Protein AF-A0A8K0ELX8-F1 (afdb_monomer_lite)

Foldseek 3Di:
DPDPDPLVDDDDDPVLVVQVVVLVVVVVVVLCVVLVQDDPDPVQDQWDFAPLLVLLQVLLVCCVPPVVPDPPVRNVVSQVSLCVSVVHPDDDNVSSVVSNPDDRIGGDPPHDHSVNSSVVVQLVDDCSVLVVQLVSLVSCCVRSVDPDDDPPRDSNPPVVVVVVPPPPPPPDDDDDDDDDDDDDDDDDDDDD

Structure (mmCIF, N/CA/C/O backbone):
data_AF-A0A8K0ELX8-F1
#
_entry.id   AF-A0A8K0ELX8-F1
#
loop_
_atom_site.group_PDB
_atom_site.id
_atom_site.type_symbol
_atom_site.label_atom_id
_atom_site.label_alt_id
_atom_site.label_comp_id
_atom_site.label_asym_id
_atom_site.label_entity_id
_atom_site.label_seq_id
_atom_site.pdbx_PDB_ins_code
_atom_site.Cartn_x
_atom_site.Cartn_y
_atom_site.Cartn_z
_atom_site.occupancy
_atom_site.B_iso_or_equiv
_atom_site.auth_seq_id
_atom_site.auth_comp_id
_atom_site.auth_asym_id
_atom_site.auth_atom_id
_atom_site.pdbx_PDB_model_num
ATOM 1 N N . MET A 1 1 ? 17.220 12.014 -10.272 1.00 49.44 1 MET A N 1
ATOM 2 C CA . MET A 1 1 ? 16.257 10.896 -10.497 1.00 49.44 1 MET A CA 1
ATOM 3 C C . MET A 1 1 ? 14.807 11.290 -10.197 1.00 49.44 1 MET A C 1
ATOM 5 O O . MET A 1 1 ? 13.913 10.598 -10.652 1.00 49.44 1 MET A O 1
ATOM 9 N N . LYS A 1 2 ? 14.537 12.401 -9.485 1.00 49.22 2 LYS A N 1
ATOM 10 C CA . LYS A 1 2 ? 13.195 13.024 -9.455 1.00 49.22 2 LYS A CA 1
ATOM 11 C C . LYS A 1 2 ? 12.955 14.000 -10.619 1.00 49.22 2 LYS A C 1
ATOM 13 O O . LYS A 1 2 ? 11.909 14.629 -10.686 1.00 49.22 2 LYS A O 1
ATOM 18 N N . ASP A 1 3 ? 13.920 14.126 -11.520 1.00 58.97 3 ASP A N 1
ATOM 19 C CA . ASP A 1 3 ? 13.825 14.971 -12.701 1.00 58.97 3 ASP A CA 1
ATOM 20 C C . ASP A 1 3 ? 13.009 14.223 -13.754 1.00 58.97 3 ASP A C 1
ATOM 22 O O . ASP A 1 3 ? 13.350 13.096 -14.115 1.00 58.97 3 ASP A O 1
ATOM 26 N N . HIS A 1 4 ? 11.919 14.828 -14.222 1.00 62.22 4 HIS A N 1
ATOM 27 C CA . HIS A 1 4 ? 11.134 14.287 -15.326 1.00 62.22 4 HIS A CA 1
ATOM 28 C C . HIS A 1 4 ? 11.972 14.352 -16.605 1.00 62.22 4 HIS A C 1
ATOM 30 O O . HIS A 1 4 ? 12.023 15.379 -17.282 1.00 62.22 4 HIS A O 1
ATOM 36 N N . LEU A 1 5 ? 12.672 13.262 -16.916 1.00 71.12 5 LEU A N 1
ATOM 37 C CA . LEU A 1 5 ? 13.389 13.125 -18.174 1.00 71.12 5 LEU A CA 1
ATOM 38 C C . LEU A 1 5 ? 12.358 12.912 -19.282 1.00 71.12 5 LEU A C 1
ATOM 40 O O . LEU A 1 5 ? 11.516 12.020 -19.193 1.00 71.12 5 LEU A O 1
ATOM 44 N N . SER A 1 6 ? 12.440 13.708 -20.347 1.00 71.44 6 SER A N 1
ATOM 45 C CA . SER A 1 6 ? 11.575 13.557 -21.524 1.00 71.44 6 SER A CA 1
ATOM 46 C C . SER A 1 6 ? 11.675 12.163 -22.156 1.00 71.44 6 SER A C 1
ATOM 48 O O . SER A 1 6 ? 10.743 11.722 -22.820 1.00 71.44 6 SER A O 1
ATOM 50 N N . HIS A 1 7 ? 12.775 11.443 -21.917 1.00 79.12 7 HIS A N 1
ATOM 51 C CA . HIS A 1 7 ? 12.977 10.056 -22.340 1.00 79.12 7 HIS A CA 1
ATOM 52 C C . HIS A 1 7 ? 12.143 9.030 -21.568 1.00 79.12 7 HIS A C 1
ATOM 54 O O . HIS A 1 7 ? 11.908 7.949 -22.097 1.00 79.12 7 HIS A O 1
ATOM 60 N N . ASP A 1 8 ? 11.658 9.354 -20.369 1.00 81.94 8 ASP A N 1
ATOM 61 C CA . ASP A 1 8 ? 10.862 8.437 -19.538 1.00 81.94 8 ASP A CA 1
ATOM 62 C C . ASP A 1 8 ? 9.366 8.806 -19.514 1.00 81.94 8 ASP A C 1
ATOM 64 O O . ASP A 1 8 ? 8.578 8.200 -18.789 1.00 81.94 8 ASP A O 1
ATOM 68 N N . VAL A 1 9 ? 8.957 9.784 -20.330 1.00 86.25 9 VAL A N 1
ATOM 69 C CA . VAL A 1 9 ? 7.560 10.200 -20.502 1.00 86.25 9 VAL A CA 1
ATOM 70 C C . VAL A 1 9 ? 7.191 10.108 -21.981 1.00 86.25 9 VAL A C 1
ATOM 72 O O . VAL A 1 9 ? 7.647 10.904 -22.797 1.00 86.25 9 VAL A O 1
ATOM 75 N N . LEU A 1 10 ? 6.340 9.140 -22.331 1.00 88.38 10 LEU A N 1
ATOM 76 C CA . LEU A 1 10 ? 5.862 8.928 -23.698 1.00 88.38 10 LEU A CA 1
ATOM 77 C C . LEU A 1 10 ? 4.360 9.191 -23.800 1.00 88.38 10 LEU A C 1
ATOM 79 O O . LEU A 1 10 ? 3.581 8.788 -22.938 1.00 88.38 10 LEU A O 1
ATOM 83 N 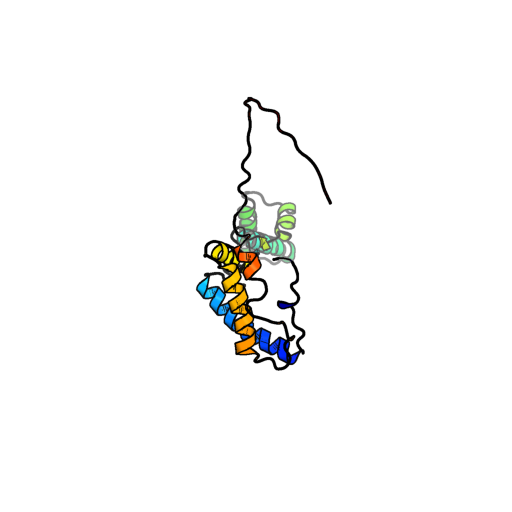N . LEU A 1 11 ? 3.951 9.846 -24.886 1.00 90.44 11 LEU A N 1
ATOM 84 C CA . LEU A 1 11 ? 2.540 10.035 -25.205 1.00 90.44 11 LEU A CA 1
ATOM 85 C C . LEU A 1 11 ? 1.984 8.750 -25.818 1.00 90.44 11 LEU A C 1
ATOM 87 O O . LEU A 1 11 ? 2.474 8.276 -26.842 1.00 90.44 11 LEU A O 1
ATOM 91 N N . LEU A 1 12 ? 0.942 8.205 -25.198 1.00 92.25 12 LEU A N 1
ATOM 92 C CA . LEU A 1 12 ? 0.265 6.991 -25.638 1.00 92.25 12 LEU A CA 1
ATOM 93 C C . LEU A 1 12 ? -1.225 7.275 -25.812 1.00 92.25 12 LEU A C 1
ATOM 95 O O . LEU A 1 12 ? -1.824 7.999 -25.016 1.00 92.25 12 LEU A O 1
ATOM 99 N N . CYS A 1 13 ? -1.845 6.681 -26.834 1.00 94.44 13 CYS A N 1
ATOM 100 C CA . CYS A 1 13 ? -3.303 6.645 -26.894 1.00 94.44 13 CYS A CA 1
ATOM 101 C C . CYS A 1 13 ? -3.852 5.727 -25.791 1.00 94.44 13 CYS A C 1
ATOM 103 O O . CYS A 1 13 ? -3.121 4.925 -25.207 1.00 94.44 13 CYS A O 1
ATOM 105 N N . THR A 1 14 ? -5.154 5.803 -25.530 1.00 96.50 14 THR A N 1
ATOM 106 C CA . THR A 1 14 ? -5.810 5.011 -24.477 1.00 96.50 14 THR A CA 1
ATOM 107 C C . THR A 1 14 ? -5.606 3.504 -24.646 1.00 96.50 14 THR A C 1
ATOM 109 O O . THR A 1 14 ? -5.329 2.817 -23.667 1.00 96.50 14 THR A O 1
ATOM 112 N N . VAL A 1 15 ? -5.673 2.998 -25.881 1.00 96.44 15 VAL A N 1
ATOM 113 C CA . VAL A 1 15 ? -5.459 1.576 -26.196 1.00 96.44 15 VAL A CA 1
ATOM 114 C C . VAL A 1 15 ? -4.017 1.163 -25.909 1.00 96.44 15 VAL A C 1
ATOM 116 O O . VAL A 1 15 ? -3.792 0.193 -25.188 1.00 96.44 15 VAL A O 1
ATOM 119 N N . CYS A 1 16 ? -3.037 1.923 -26.406 1.00 95.69 16 CYS A N 1
ATOM 120 C CA . CYS A 1 16 ? -1.629 1.637 -26.144 1.00 95.69 16 CYS A CA 1
ATOM 121 C C . CYS A 1 16 ? -1.322 1.713 -24.647 1.00 95.69 16 CYS A C 1
ATOM 123 O O . CYS A 1 16 ? -0.649 0.830 -24.140 1.00 95.69 16 CYS A O 1
ATOM 125 N N . HIS A 1 17 ? -1.857 2.706 -23.927 1.00 95.56 17 HIS A N 1
ATOM 126 C CA . HIS A 1 17 ? -1.678 2.845 -22.479 1.00 95.56 17 HIS A CA 1
ATOM 127 C C . HIS A 1 17 ? -2.200 1.623 -21.704 1.00 95.56 17 HIS A C 1
ATOM 129 O O . HIS A 1 17 ? -1.536 1.129 -20.796 1.00 95.56 17 HIS A O 1
ATOM 135 N N . GLN A 1 18 ? -3.371 1.094 -22.072 1.00 96.62 18 GLN A N 1
ATOM 136 C CA . GLN A 1 18 ? -3.900 -0.133 -21.466 1.00 96.62 18 GLN A CA 1
ATOM 137 C C . GLN A 1 18 ? -3.014 -1.351 -21.762 1.00 96.62 18 GLN A C 1
ATOM 139 O O . GLN A 1 18 ? -2.770 -2.163 -20.870 1.00 96.62 18 GLN A O 1
ATOM 144 N N . GLN A 1 19 ? -2.509 -1.463 -22.994 1.00 96.88 19 GLN A N 1
ATOM 145 C CA . GLN A 1 19 ? -1.599 -2.538 -23.391 1.00 96.88 19 GLN A CA 1
ATOM 146 C C . GLN A 1 19 ? -0.273 -2.479 -22.626 1.00 96.88 19 GLN A C 1
ATOM 148 O O . GLN A 1 19 ? 0.137 -3.511 -22.092 1.00 96.88 19 GLN A O 1
ATOM 153 N N . THR A 1 20 ? 0.360 -1.302 -22.486 1.00 95.75 20 THR A N 1
ATOM 154 C CA . THR A 1 20 ? 1.577 -1.199 -21.653 1.00 95.75 20 THR A CA 1
ATOM 155 C C . THR A 1 20 ? 1.252 -1.591 -20.229 1.00 95.75 20 THR A C 1
ATOM 157 O O . THR A 1 20 ? 1.946 -2.433 -19.687 1.00 95.75 20 THR A O 1
ATOM 160 N N . GLY A 1 21 ? 0.147 -1.101 -19.655 1.00 94.31 21 GLY A N 1
ATOM 161 C CA . GLY A 1 21 ? -0.247 -1.465 -18.295 1.00 94.31 21 GLY A CA 1
ATOM 162 C C . GLY A 1 21 ? -0.358 -2.982 -18.092 1.00 94.31 21 GLY A C 1
ATOM 163 O O . GLY A 1 21 ? 0.079 -3.504 -17.065 1.00 94.31 21 GLY A O 1
ATOM 164 N N . TYR A 1 22 ? -0.880 -3.712 -19.083 1.00 96.44 22 TYR A N 1
ATOM 165 C CA . TYR A 1 22 ? -0.915 -5.176 -19.058 1.00 96.44 22 TYR A CA 1
ATOM 166 C C . TYR A 1 22 ? 0.490 -5.806 -19.079 1.00 96.44 22 TYR A C 1
ATOM 168 O O . TYR A 1 22 ? 0.779 -6.682 -18.259 1.00 96.44 22 TYR A O 1
ATOM 176 N N . HIS A 1 23 ? 1.372 -5.365 -19.980 1.00 97.12 23 HIS A N 1
ATOM 177 C CA . HIS A 1 23 ? 2.745 -5.876 -20.079 1.00 97.12 23 HIS A CA 1
ATOM 178 C C . HIS A 1 23 ? 3.602 -5.498 -18.860 1.00 97.12 23 HIS A C 1
ATOM 180 O O . HIS A 1 23 ? 4.235 -6.371 -18.259 1.00 97.12 23 HIS A O 1
ATOM 186 N N . ASP A 1 24 ? 3.514 -4.248 -18.415 1.00 95.75 24 ASP A N 1
ATOM 187 C CA . ASP A 1 24 ? 4.206 -3.697 -17.255 1.00 95.75 24 ASP A CA 1
ATOM 188 C C . ASP A 1 24 ? 3.833 -4.456 -15.981 1.00 95.75 24 ASP A C 1
ATOM 190 O O . ASP A 1 24 ? 4.691 -4.715 -15.140 1.00 95.75 24 ASP A O 1
ATOM 194 N N . ASN A 1 25 ? 2.570 -4.870 -15.831 1.00 94.56 25 ASN A N 1
ATOM 195 C CA . ASN A 1 25 ? 2.145 -5.693 -14.699 1.00 94.56 25 ASN A CA 1
ATOM 196 C C . ASN A 1 25 ? 2.840 -7.061 -14.674 1.00 94.56 25 ASN A C 1
ATOM 198 O O . ASN A 1 25 ? 3.142 -7.576 -13.596 1.00 94.56 25 ASN A O 1
ATOM 202 N N . ARG A 1 26 ? 3.150 -7.649 -15.836 1.00 95.06 26 ARG A N 1
ATOM 203 C CA . ARG A 1 26 ? 3.928 -8.897 -15.893 1.00 95.06 26 ARG A CA 1
ATOM 204 C C . ARG A 1 26 ? 5.357 -8.669 -15.409 1.00 95.06 26 ARG A C 1
ATOM 206 O O . ARG A 1 26 ? 5.804 -9.402 -14.529 1.00 95.06 26 ARG A O 1
ATOM 213 N N . LEU A 1 27 ? 6.024 -7.620 -15.893 1.00 96.00 27 LEU A N 1
ATOM 214 C CA . LEU A 1 27 ? 7.373 -7.268 -15.443 1.00 96.00 27 LEU A CA 1
ATOM 215 C C . LEU A 1 27 ? 7.401 -6.900 -13.947 1.00 96.00 27 LEU A C 1
ATOM 217 O O . LEU A 1 27 ? 8.288 -7.333 -13.214 1.00 96.00 27 LEU A O 1
ATOM 221 N N . ARG A 1 28 ? 6.398 -6.169 -13.452 1.00 94.50 28 ARG A N 1
ATOM 222 C CA . ARG A 1 28 ? 6.229 -5.878 -12.017 1.00 94.50 28 ARG A CA 1
ATOM 223 C C . ARG A 1 28 ? 6.165 -7.153 -11.186 1.00 94.50 28 ARG A C 1
ATOM 225 O O . ARG A 1 28 ? 6.853 -7.243 -10.176 1.00 94.50 28 ARG A O 1
ATOM 232 N N . ASN A 1 29 ? 5.397 -8.150 -11.618 1.00 93.12 29 ASN A N 1
ATOM 233 C CA . ASN A 1 29 ? 5.303 -9.431 -10.916 1.00 93.12 29 ASN A CA 1
ATOM 234 C C . ASN A 1 29 ? 6.623 -10.219 -10.928 1.00 93.12 29 ASN A C 1
ATOM 236 O O . ASN A 1 29 ? 6.936 -10.903 -9.954 1.00 93.12 29 ASN A O 1
ATOM 240 N N . GLU A 1 30 ? 7.423 -10.113 -11.989 1.00 95.06 30 GLU A N 1
ATOM 241 C CA . GLU A 1 30 ? 8.786 -10.661 -11.999 1.00 95.06 30 GLU A CA 1
ATOM 242 C C . GLU A 1 30 ? 9.680 -9.947 -10.978 1.00 95.06 30 GLU A C 1
ATOM 244 O O . GLU A 1 30 ? 10.368 -10.606 -10.201 1.00 95.06 30 GLU A O 1
ATOM 249 N N . ILE A 1 31 ? 9.619 -8.612 -10.921 1.00 95.31 31 ILE A N 1
ATOM 250 C CA . ILE A 1 31 ? 10.368 -7.786 -9.961 1.00 95.31 31 ILE A CA 1
ATOM 251 C C . ILE A 1 31 ? 9.960 -8.113 -8.518 1.00 95.31 31 ILE A C 1
ATOM 253 O O . ILE A 1 31 ? 10.825 -8.216 -7.651 1.00 95.31 31 ILE A O 1
ATOM 257 N N . VAL A 1 32 ? 8.670 -8.344 -8.243 1.00 92.94 32 VAL A N 1
ATOM 258 C CA . VAL A 1 32 ? 8.203 -8.802 -6.920 1.00 92.94 32 VAL A CA 1
ATOM 259 C C . VAL A 1 32 ? 8.964 -10.047 -6.479 1.00 92.94 32 VAL A C 1
ATOM 261 O O . VAL A 1 32 ? 9.460 -10.090 -5.355 1.00 92.94 32 VAL A O 1
ATOM 264 N N . ARG A 1 33 ? 9.073 -11.043 -7.365 1.00 92.94 33 ARG A N 1
ATOM 265 C CA . ARG A 1 33 ? 9.747 -12.314 -7.072 1.00 92.94 33 ARG A CA 1
ATOM 266 C C . ARG A 1 33 ? 11.256 -12.128 -6.943 1.00 92.94 33 ARG A C 1
ATOM 268 O O . ARG A 1 33 ? 11.841 -12.628 -5.992 1.00 92.94 33 ARG A O 1
ATOM 275 N N . GLU A 1 34 ? 11.870 -11.381 -7.859 1.00 94.81 34 GLU A N 1
ATOM 276 C CA . GLU A 1 34 ? 13.321 -11.156 -7.881 1.00 94.81 34 GLU A CA 1
ATOM 277 C C . GLU A 1 34 ? 13.819 -10.420 -6.628 1.00 94.81 34 GLU A C 1
ATOM 279 O O . GLU A 1 34 ? 14.857 -10.771 -6.071 1.00 94.81 34 GLU A O 1
ATOM 284 N N . PHE A 1 35 ? 13.084 -9.403 -6.177 1.00 92.38 35 PHE A N 1
ATOM 285 C CA . PHE A 1 35 ? 13.479 -8.556 -5.047 1.00 92.38 35 PHE A CA 1
ATOM 286 C C . PHE A 1 35 ? 12.781 -8.932 -3.736 1.00 92.38 35 PHE A C 1
ATOM 288 O O . PHE A 1 35 ? 12.940 -8.236 -2.728 1.00 92.38 35 PHE A O 1
ATOM 295 N N . ASN A 1 36 ? 11.985 -10.007 -3.744 1.00 90.94 36 ASN A N 1
ATOM 296 C CA . ASN A 1 36 ? 11.097 -10.392 -2.649 1.00 90.94 36 ASN A CA 1
ATOM 297 C C . ASN A 1 36 ? 10.283 -9.190 -2.121 1.00 90.94 36 ASN A C 1
ATOM 299 O O . ASN A 1 36 ? 10.178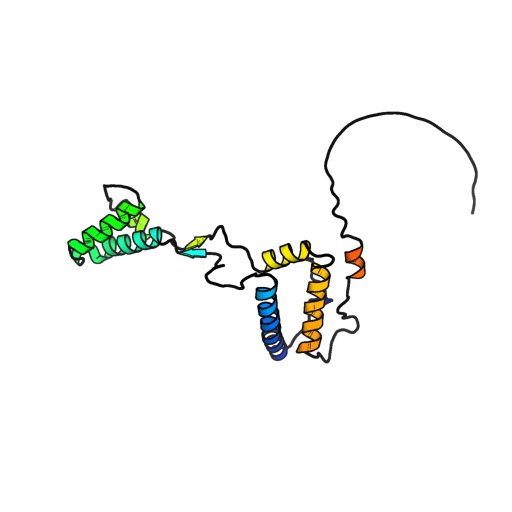 -8.961 -0.915 1.00 90.94 36 ASN A O 1
ATOM 303 N N . ALA A 1 37 ? 9.793 -8.339 -3.022 1.00 90.81 37 ALA A N 1
ATOM 304 C CA . ALA A 1 37 ? 9.166 -7.062 -2.699 1.00 90.81 37 ALA A CA 1
ATOM 305 C C . ALA A 1 37 ? 7.675 -7.118 -3.051 1.00 90.81 37 ALA A C 1
ATOM 307 O O . ALA A 1 37 ? 7.330 -6.847 -4.197 1.00 90.81 37 ALA A O 1
ATOM 308 N N . PRO A 1 38 ? 6.777 -7.482 -2.122 1.00 86.81 38 PRO A N 1
ATOM 309 C CA . PRO A 1 38 ? 5.367 -7.699 -2.441 1.00 86.81 38 PRO A CA 1
ATOM 310 C C . PRO A 1 38 ? 4.650 -6.419 -2.893 1.00 86.81 38 PRO A C 1
ATOM 312 O O . PRO A 1 38 ? 4.832 -5.345 -2.313 1.00 86.81 38 PRO A O 1
ATOM 315 N N . LEU A 1 39 ? 3.804 -6.555 -3.919 1.00 82.62 39 LEU A N 1
ATOM 316 C CA . LEU A 1 39 ? 2.887 -5.519 -4.398 1.00 82.62 39 LEU A CA 1
ATOM 317 C C . LEU A 1 39 ? 1.520 -5.718 -3.740 1.00 82.62 39 LEU A C 1
ATOM 319 O O . LEU A 1 39 ? 0.757 -6.578 -4.166 1.00 82.62 39 LEU A O 1
ATOM 323 N N . GLY A 1 40 ? 1.222 -4.927 -2.708 1.00 69.75 40 GLY A N 1
ATOM 324 C CA . GLY A 1 40 ? -0.118 -4.869 -2.115 1.00 69.75 40 GLY A CA 1
ATOM 325 C C . GLY A 1 40 ? -0.664 -6.208 -1.603 1.00 69.75 40 GLY A C 1
ATOM 326 O O . GLY A 1 40 ? -1.850 -6.468 -1.778 1.00 69.75 40 GLY A O 1
ATOM 327 N N . SER A 1 41 ? 0.176 -7.058 -1.002 1.00 64.12 41 SER A N 1
ATOM 328 C CA . SER A 1 41 ? -0.289 -8.247 -0.275 1.00 64.12 41 SER A CA 1
ATOM 329 C C . SER A 1 41 ? -0.828 -7.870 1.109 1.00 64.12 41 SER A C 1
ATOM 331 O O . SER A 1 41 ? -0.435 -6.838 1.657 1.00 64.12 41 SER A O 1
ATOM 333 N N . GLU A 1 42 ? -1.683 -8.718 1.697 1.00 57.75 42 GLU A N 1
ATOM 334 C CA . GLU A 1 42 ? -2.104 -8.582 3.105 1.00 57.75 42 GLU A CA 1
ATOM 335 C C . GLU A 1 42 ? -0.883 -8.484 4.039 1.00 57.75 42 GLU A C 1
ATOM 337 O O . GLU A 1 42 ? -0.838 -7.614 4.906 1.00 57.75 42 GLU A O 1
ATOM 342 N N . ASP A 1 43 ? 0.167 -9.263 3.751 1.00 62.28 43 ASP A N 1
ATOM 343 C CA . ASP A 1 43 ? 1.438 -9.266 4.493 1.00 62.28 43 ASP A CA 1
ATOM 344 C C . ASP A 1 43 ? 2.252 -7.959 4.386 1.00 62.28 43 ASP A C 1
ATOM 346 O O . ASP A 1 43 ? 3.212 -7.766 5.128 1.00 62.28 43 ASP A O 1
ATOM 350 N N . ASN A 1 44 ? 1.913 -7.057 3.456 1.00 73.06 44 ASN A N 1
ATOM 351 C CA . ASN A 1 44 ? 2.563 -5.751 3.296 1.00 73.06 44 ASN A CA 1
ATOM 352 C C . ASN A 1 44 ? 1.526 -4.631 3.143 1.00 73.06 44 ASN A C 1
ATOM 354 O O . ASN A 1 44 ? 1.674 -3.714 2.329 1.00 73.06 44 ASN A O 1
ATOM 358 N N . ALA A 1 45 ? 0.440 -4.717 3.909 1.00 84.81 45 ALA A N 1
ATOM 359 C CA . ALA A 1 45 ? -0.523 -3.638 4.012 1.00 84.81 45 ALA A CA 1
ATOM 360 C C . ALA A 1 45 ? 0.056 -2.491 4.855 1.00 84.81 45 ALA A C 1
ATOM 362 O O . ALA A 1 45 ? 0.587 -2.710 5.946 1.00 84.81 45 ALA A O 1
ATOM 363 N N . LYS A 1 46 ? -0.097 -1.248 4.372 1.00 87.62 46 LYS A N 1
ATOM 364 C CA . LYS A 1 46 ? 0.283 -0.036 5.127 1.00 87.62 46 LYS A CA 1
ATOM 365 C C . LYS A 1 46 ? -0.482 0.082 6.447 1.00 87.62 46 LYS A C 1
ATOM 367 O O . LYS A 1 46 ? 0.020 0.658 7.405 1.00 87.62 46 LYS A O 1
ATOM 372 N N . PHE A 1 47 ? -1.699 -0.449 6.478 1.00 90.56 47 PHE A N 1
ATOM 373 C CA . PHE A 1 47 ? -2.554 -0.425 7.649 1.00 90.56 47 PHE A CA 1
ATOM 374 C C . PHE A 1 47 ? -3.035 -1.828 7.981 1.00 90.56 47 PHE A C 1
ATOM 376 O O . PHE A 1 47 ? -3.417 -2.569 7.074 1.00 90.56 47 PHE A O 1
ATOM 383 N N . LEU A 1 48 ? -3.077 -2.140 9.270 1.00 91.19 48 LEU A N 1
ATOM 384 C CA . LEU A 1 48 ? -3.593 -3.390 9.814 1.00 91.19 48 LEU A CA 1
ATOM 385 C C . LEU A 1 48 ? -4.793 -3.111 10.714 1.00 91.19 48 LEU A C 1
ATOM 387 O O . LEU A 1 48 ? -4.970 -2.000 11.216 1.00 91.19 48 LEU A O 1
ATOM 391 N N . GLU A 1 49 ? -5.636 -4.121 10.900 1.00 92.38 49 GLU A N 1
ATOM 392 C CA . GLU A 1 49 ? -6.714 -4.054 11.878 1.00 92.38 49 GLU A CA 1
ATOM 393 C C . GLU A 1 49 ? -6.211 -4.554 13.234 1.00 92.38 49 GLU A C 1
ATOM 395 O O . GLU A 1 49 ? -5.791 -5.702 13.348 1.00 92.38 49 GLU A O 1
ATOM 400 N N . ASP A 1 50 ? -6.273 -3.704 14.258 1.00 94.81 50 ASP A N 1
ATOM 401 C CA . ASP A 1 50 ? -5.967 -4.072 15.638 1.00 94.81 50 ASP A CA 1
ATOM 402 C C . ASP A 1 50 ? -7.093 -4.970 16.191 1.00 94.81 50 ASP A C 1
ATOM 404 O O . ASP A 1 50 ? -8.226 -4.496 16.395 1.00 94.81 50 ASP A O 1
ATOM 408 N N . PRO A 1 51 ? -6.823 -6.266 16.451 1.00 94.19 51 PRO A N 1
ATOM 409 C CA . PRO A 1 51 ? -7.854 -7.199 16.885 1.00 94.19 51 PRO A CA 1
ATOM 410 C C . PRO A 1 51 ? -8.441 -6.836 18.251 1.00 94.19 51 PRO A C 1
ATOM 412 O O . PRO A 1 51 ? -9.641 -7.033 18.460 1.00 94.19 51 PRO A O 1
ATOM 415 N N . ALA A 1 52 ? -7.627 -6.291 19.160 1.00 95.62 52 ALA A N 1
ATOM 416 C CA . ALA A 1 52 ? -8.048 -5.917 20.504 1.00 95.62 52 ALA A CA 1
ATOM 417 C C . ALA A 1 52 ? -8.966 -4.690 20.455 1.00 95.62 52 ALA A C 1
ATOM 419 O O . ALA A 1 52 ? -10.075 -4.734 20.994 1.00 95.62 52 ALA A O 1
ATOM 420 N N . ARG A 1 53 ? -8.580 -3.647 19.705 1.00 96.75 53 ARG A N 1
ATOM 421 C CA . ARG A 1 53 ? -9.438 -2.467 19.487 1.00 96.75 53 ARG A CA 1
ATOM 422 C C . ARG A 1 53 ? -10.739 -2.835 18.798 1.00 96.75 53 ARG A C 1
ATOM 424 O O . ARG A 1 53 ? -11.797 -2.326 19.157 1.00 96.75 53 ARG A O 1
ATOM 431 N N . ARG A 1 54 ? -10.699 -3.731 17.807 1.00 97.50 54 ARG A N 1
ATOM 432 C CA . ARG A 1 54 ? -11.905 -4.183 17.100 1.00 97.50 54 ARG A CA 1
ATOM 433 C C . ARG A 1 54 ? -12.851 -4.938 18.022 1.00 97.50 54 ARG A C 1
ATOM 435 O O . ARG A 1 54 ? -14.057 -4.673 17.992 1.00 97.50 54 ARG A O 1
ATOM 442 N N . LYS A 1 55 ? -12.318 -5.852 18.835 1.00 97.25 55 LYS A N 1
ATOM 443 C CA . LYS A 1 55 ? -13.075 -6.606 19.842 1.00 97.25 55 LYS A CA 1
ATOM 444 C C . LYS A 1 55 ? -13.743 -5.639 20.828 1.00 97.25 55 LYS A C 1
ATOM 446 O O . LYS A 1 55 ? -14.966 -5.638 20.931 1.00 97.25 55 LYS A O 1
ATOM 451 N N . ALA A 1 56 ? -12.976 -4.723 21.421 1.00 97.38 56 ALA A N 1
ATOM 452 C CA . ALA A 1 56 ? -13.493 -3.705 22.338 1.00 97.38 56 ALA A CA 1
ATOM 453 C C . ALA A 1 56 ? -14.558 -2.806 21.687 1.00 97.38 56 ALA A C 1
ATOM 455 O O . ALA A 1 56 ? -15.643 -2.620 22.236 1.00 97.38 56 ALA A O 1
ATOM 456 N N . ARG A 1 57 ? -14.304 -2.308 20.471 1.00 98.00 57 ARG A N 1
ATOM 457 C CA . ARG A 1 57 ? -15.226 -1.425 19.744 1.00 98.00 57 ARG A CA 1
ATOM 458 C C . ARG A 1 57 ? -16.553 -2.088 19.420 1.00 98.00 57 ARG A C 1
ATOM 460 O O . ARG A 1 57 ? -17.609 -1.476 19.570 1.00 98.00 57 ARG A O 1
ATOM 467 N N . THR A 1 58 ? -16.509 -3.319 18.919 1.00 97.06 58 THR A N 1
ATOM 468 C CA . THR A 1 58 ? -17.727 -4.056 18.554 1.00 97.06 58 THR A CA 1
ATOM 469 C C . THR A 1 58 ? -18.550 -4.405 19.789 1.00 97.06 58 THR A C 1
ATOM 471 O O . THR A 1 58 ? -19.768 -4.214 19.766 1.00 97.06 58 THR A O 1
ATOM 474 N N . ALA A 1 59 ? -17.896 -4.805 20.883 1.00 97.00 59 ALA A N 1
ATOM 475 C CA . ALA A 1 59 ? -18.549 -5.043 22.162 1.00 97.00 59 ALA A CA 1
ATOM 476 C C . ALA A 1 59 ? -19.204 -3.779 22.729 1.00 97.00 59 ALA A C 1
ATOM 478 O O . ALA A 1 59 ? -20.392 -3.788 23.052 1.00 97.00 59 ALA A O 1
ATOM 479 N N . ALA A 1 60 ? -18.473 -2.666 22.757 1.00 97.31 60 ALA A N 1
ATOM 480 C CA . ALA A 1 60 ? -18.984 -1.407 23.276 1.00 97.31 60 ALA A CA 1
ATOM 481 C C . ALA A 1 60 ? -20.164 -0.863 22.458 1.00 97.31 60 ALA A C 1
ATOM 483 O O . ALA A 1 60 ? -21.174 -0.449 23.024 1.00 97.31 60 ALA A O 1
ATOM 484 N N . LYS A 1 61 ? -20.102 -0.940 21.120 1.00 97.19 61 LYS A N 1
ATOM 485 C CA . LYS A 1 61 ? -21.234 -0.568 20.251 1.00 97.19 61 LYS A CA 1
ATOM 486 C C . LYS A 1 61 ? -22.479 -1.408 20.524 1.00 97.19 61 LYS A C 1
ATOM 488 O O . LYS A 1 61 ? -23.581 -0.861 20.541 1.00 97.19 61 LYS A O 1
ATOM 493 N N . ALA A 1 62 ? -22.317 -2.716 20.729 1.00 96.31 62 ALA A N 1
ATOM 494 C CA . ALA A 1 62 ? -23.431 -3.600 21.056 1.00 96.31 62 ALA A CA 1
ATOM 495 C C . ALA A 1 62 ? -24.055 -3.230 22.412 1.00 96.31 62 ALA A C 1
ATOM 497 O O . ALA A 1 62 ? -25.271 -3.056 22.491 1.00 96.31 62 ALA A O 1
ATOM 498 N N . LEU A 1 63 ? -23.227 -3.019 23.442 1.00 95.56 63 LEU A N 1
ATOM 499 C CA . LEU A 1 63 ? -23.671 -2.607 24.777 1.00 95.56 63 LEU A CA 1
ATOM 500 C C . LEU A 1 63 ? -24.363 -1.238 24.778 1.00 95.56 63 LEU A C 1
ATOM 502 O O . LEU A 1 63 ? -25.323 -1.054 25.515 1.00 95.56 63 LEU A O 1
ATOM 506 N N . LEU A 1 64 ? -23.937 -0.289 23.939 1.00 95.19 64 LEU A N 1
ATOM 507 C CA . LEU A 1 64 ? -24.579 1.028 23.838 1.00 95.19 64 LEU A CA 1
ATOM 508 C C . LEU A 1 64 ? -25.915 0.993 23.084 1.00 95.19 64 LEU A C 1
ATOM 510 O O . LEU A 1 64 ? -26.852 1.687 23.470 1.00 95.19 64 LEU A O 1
ATOM 514 N N 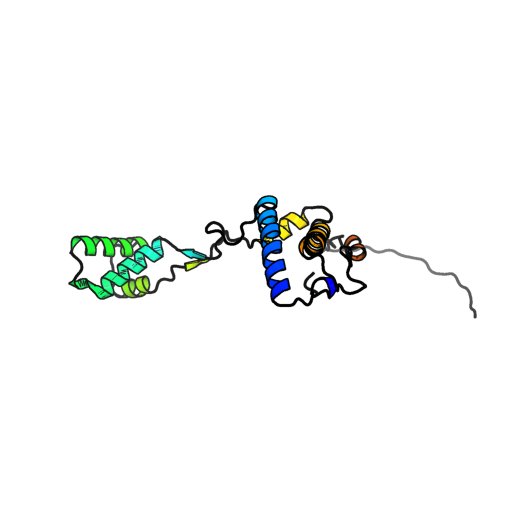. ARG A 1 65 ? -26.011 0.218 21.996 1.00 92.06 65 ARG A N 1
ATOM 515 C CA . ARG A 1 65 ? -27.188 0.236 21.111 1.00 92.06 65 ARG A CA 1
ATOM 516 C C . ARG A 1 65 ? -28.300 -0.702 21.569 1.00 92.06 65 ARG A C 1
ATOM 518 O O . ARG A 1 65 ? -29.471 -0.343 21.505 1.00 92.06 65 ARG A O 1
ATOM 525 N N . ASP A 1 66 ? -27.934 -1.907 21.992 1.00 87.88 66 ASP A N 1
ATOM 526 C CA . ASP A 1 66 ? -28.864 -3.024 22.167 1.00 87.88 66 ASP A CA 1
ATOM 527 C C . ASP A 1 66 ? -28.855 -3.582 23.602 1.00 87.88 66 ASP A C 1
ATOM 529 O O . ASP A 1 66 ? -29.322 -4.696 23.820 1.00 87.88 66 ASP A O 1
ATOM 533 N N . ASN A 1 67 ? -28.385 -2.813 24.597 1.00 81.75 67 ASN A N 1
ATOM 534 C CA . ASN A 1 67 ? -28.200 -3.253 25.992 1.00 81.75 67 ASN A CA 1
ATOM 535 C C . ASN A 1 67 ? -29.352 -4.107 26.556 1.00 81.75 67 ASN A C 1
ATOM 537 O O . ASN A 1 67 ? -29.126 -5.143 27.170 1.00 81.75 67 ASN A O 1
ATOM 541 N N . ASN A 1 68 ? -30.596 -3.677 26.322 1.00 85.62 68 ASN A N 1
ATOM 542 C CA . ASN A 1 68 ? -31.798 -4.309 26.877 1.00 85.62 68 ASN A CA 1
ATOM 543 C C . ASN A 1 68 ? -32.255 -5.557 26.099 1.00 85.62 68 ASN A C 1
ATOM 545 O O . ASN A 1 68 ? -33.174 -6.244 26.532 1.00 85.62 68 ASN A O 1
ATOM 549 N N . LYS A 1 69 ? -31.657 -5.828 24.933 1.00 92.06 69 LYS A N 1
ATOM 550 C CA . LYS A 1 69 ? -31.965 -6.971 24.058 1.00 92.06 69 LYS A CA 1
ATOM 551 C C . LYS A 1 69 ? -30.894 -8.063 24.121 1.00 92.06 69 LYS A C 1
ATOM 553 O O . LYS A 1 69 ? -31.098 -9.139 23.565 1.00 92.06 69 LYS A O 1
ATOM 558 N N . ILE A 1 70 ? -29.751 -7.785 24.749 1.00 91.12 70 ILE A N 1
ATOM 559 C CA . ILE A 1 70 ? -28.634 -8.724 24.862 1.00 91.12 70 ILE A CA 1
ATOM 560 C C . ILE A 1 70 ? -28.900 -9.669 26.049 1.00 91.12 70 ILE A C 1
ATOM 562 O O . ILE A 1 70 ? -29.129 -9.187 27.159 1.00 91.12 70 ILE A O 1
ATOM 566 N N . PRO A 1 71 ? -28.855 -11.002 25.855 1.00 95.50 71 PRO A N 1
ATOM 567 C CA . PRO A 1 71 ? -28.949 -11.964 26.953 1.00 95.50 71 PRO A CA 1
ATOM 568 C C . PRO A 1 71 ? -27.875 -11.730 28.024 1.00 95.50 71 PRO A C 1
ATOM 570 O O . PRO A 1 71 ? -26.749 -11.361 27.694 1.00 95.50 71 PRO A O 1
ATOM 573 N N . ALA A 1 72 ? -28.199 -11.980 29.296 1.00 92.75 72 ALA A N 1
ATOM 574 C CA . ALA A 1 72 ? -27.330 -11.644 30.432 1.00 92.75 72 ALA A CA 1
ATOM 575 C C . ALA A 1 72 ? -25.914 -12.245 30.331 1.00 92.75 72 ALA A C 1
ATOM 577 O O . ALA A 1 72 ? -24.936 -11.547 30.579 1.00 92.75 72 ALA A O 1
ATOM 578 N N . GLU A 1 73 ? -25.802 -13.504 29.901 1.00 93.94 73 GLU A N 1
ATOM 579 C CA . GLU A 1 73 ? -24.517 -14.183 29.680 1.00 93.94 73 GLU A CA 1
ATOM 580 C C . GLU A 1 73 ? -23.679 -13.467 28.612 1.00 93.94 73 GLU A C 1
ATOM 582 O O . GLU A 1 73 ? -22.543 -13.067 28.861 1.00 93.94 73 GLU A O 1
ATOM 587 N N . ARG A 1 74 ? -24.281 -13.186 27.449 1.00 94.31 74 ARG A N 1
ATOM 588 C CA . ARG A 1 74 ? -23.606 -12.466 26.367 1.00 94.31 74 ARG A CA 1
ATOM 589 C C . ARG A 1 74 ? -23.218 -11.049 26.779 1.00 94.31 74 ARG A C 1
ATOM 591 O O . ARG A 1 74 ? -22.180 -10.549 26.359 1.00 94.31 74 ARG A O 1
ATOM 598 N N . LYS A 1 75 ? -24.041 -10.382 27.584 1.00 94.94 75 LYS A N 1
ATOM 599 C CA . LYS A 1 75 ? -23.735 -9.046 28.093 1.00 94.94 75 LYS A CA 1
ATOM 600 C C . LYS A 1 75 ? -22.476 -9.069 28.959 1.00 94.94 75 LYS A C 1
ATOM 602 O O . LYS A 1 75 ? -21.584 -8.261 28.717 1.00 94.94 75 LYS A O 1
ATOM 607 N N . LEU A 1 76 ? -22.378 -10.026 29.882 1.00 94.69 76 LEU A N 1
ATOM 608 C CA . LEU A 1 76 ? -21.198 -10.204 30.727 1.00 94.69 76 LEU A CA 1
ATOM 609 C C . LEU A 1 76 ? -19.941 -10.456 29.886 1.00 94.69 76 LEU A C 1
ATOM 611 O O . LEU A 1 76 ? -18.911 -9.838 30.134 1.00 94.69 76 LEU A O 1
ATOM 615 N N . GLU A 1 77 ? -20.029 -11.301 28.854 1.00 96.25 77 GLU A N 1
ATOM 616 C CA . GLU A 1 77 ? -18.914 -11.512 27.926 1.00 96.25 77 GLU A CA 1
ATOM 617 C C . GLU A 1 77 ? -18.456 -10.198 27.292 1.00 96.25 77 GLU A C 1
ATOM 619 O O . GLU A 1 77 ? -17.273 -9.884 27.347 1.00 96.25 77 GLU A O 1
ATOM 624 N N . LEU A 1 78 ? -19.375 -9.420 26.704 1.00 96.44 78 LEU A N 1
ATOM 625 C CA . LEU A 1 78 ? -19.052 -8.154 26.038 1.00 96.44 78 LEU A CA 1
ATOM 626 C C . LEU A 1 78 ? -18.442 -7.130 27.006 1.00 96.44 78 LEU A C 1
ATOM 628 O O . LEU A 1 78 ? -17.494 -6.441 26.634 1.00 96.44 78 LEU A O 1
ATOM 632 N N . GLU A 1 79 ? -18.952 -7.048 28.237 1.00 95.69 79 GLU A N 1
ATOM 633 C CA . GLU A 1 79 ? -18.379 -6.198 29.285 1.00 95.69 79 GLU A CA 1
ATOM 634 C C . GLU A 1 79 ? -16.944 -6.626 29.612 1.00 95.69 79 GLU A C 1
ATOM 636 O O . GLU A 1 79 ? -16.054 -5.776 29.661 1.00 95.69 79 GLU A O 1
ATOM 641 N N . THR A 1 80 ? -16.692 -7.932 29.740 1.00 96.31 80 THR A N 1
ATOM 642 C CA . THR A 1 80 ? -15.345 -8.486 29.932 1.00 96.31 80 THR A CA 1
ATOM 643 C C . THR A 1 80 ? -14.410 -8.110 28.785 1.00 96.31 80 THR A C 1
ATOM 645 O O . THR A 1 80 ? -13.287 -7.698 29.043 1.00 96.31 80 THR A O 1
ATOM 648 N N . GLN A 1 81 ? -14.859 -8.139 27.524 1.00 96.75 81 GLN A N 1
ATOM 649 C CA . GLN A 1 81 ? -14.009 -7.749 26.386 1.00 96.75 81 GLN A CA 1
ATOM 650 C C . GLN A 1 81 ? -13.546 -6.287 26.454 1.00 96.75 81 GLN A C 1
ATOM 652 O O . GLN A 1 81 ? -12.423 -5.977 26.060 1.00 96.75 81 GLN A O 1
ATOM 657 N N . VAL A 1 82 ? -14.410 -5.383 26.925 1.00 96.94 82 VAL A N 1
ATOM 658 C CA . VAL A 1 82 ? -14.065 -3.961 27.077 1.00 96.94 82 VAL A CA 1
ATOM 659 C C . VAL A 1 82 ? -13.173 -3.752 28.304 1.00 96.94 82 VAL A C 1
ATOM 661 O O . VAL A 1 82 ? -12.203 -3.001 28.232 1.00 96.94 82 VAL A O 1
ATOM 664 N N . LYS A 1 83 ? -13.449 -4.456 29.406 1.00 97.19 83 LYS A N 1
ATOM 665 C CA . LYS A 1 83 ? -12.621 -4.451 30.621 1.00 97.19 83 LYS A CA 1
ATOM 666 C C . LYS A 1 83 ? -11.203 -4.960 30.370 1.00 97.19 83 LYS A C 1
ATOM 668 O O . LYS A 1 83 ? -10.251 -4.307 30.782 1.00 97.19 83 LYS A O 1
ATOM 673 N N . GLU A 1 84 ? -11.065 -6.068 29.642 1.00 96.88 84 GLU A N 1
ATOM 674 C CA . GLU A 1 84 ? -9.779 -6.624 29.199 1.00 96.88 84 GLU A CA 1
ATOM 675 C C . GLU A 1 84 ? -8.974 -5.597 28.399 1.00 96.88 84 GLU A C 1
ATOM 677 O O . GLU A 1 84 ? -7.782 -5.427 28.635 1.00 96.88 84 GLU A O 1
ATOM 682 N N . TYR A 1 85 ? -9.624 -4.884 27.473 1.00 96.94 85 TYR A N 1
ATOM 683 C CA . TYR A 1 85 ? -8.957 -3.886 26.636 1.00 96.94 85 TYR A CA 1
ATOM 684 C C . TYR A 1 85 ? -8.396 -2.708 27.446 1.00 96.94 85 TYR A C 1
ATOM 686 O O . TYR A 1 85 ? -7.283 -2.259 27.184 1.00 96.94 85 TYR A O 1
ATOM 694 N N . TYR A 1 86 ? -9.145 -2.227 28.441 1.00 96.75 86 TYR A N 1
ATOM 695 C CA . TYR A 1 86 ? -8.714 -1.134 29.321 1.00 96.75 86 TYR A CA 1
ATOM 696 C C . TYR A 1 86 ? -7.934 -1.597 30.558 1.00 96.75 86 TYR A C 1
ATOM 698 O O . TYR A 1 86 ? -7.505 -0.757 31.347 1.00 96.75 86 TYR A O 1
ATOM 706 N N . ASN A 1 87 ? -7.755 -2.910 30.737 1.00 96.31 87 ASN A N 1
ATOM 707 C CA . ASN A 1 87 ? -7.144 -3.523 31.914 1.00 96.31 87 ASN A CA 1
ATOM 708 C C . ASN A 1 87 ? -7.737 -2.996 33.241 1.00 96.31 87 ASN A C 1
ATOM 710 O O . ASN A 1 87 ? -7.013 -2.549 34.131 1.00 96.31 87 ASN A O 1
ATOM 714 N N . THR A 1 88 ? -9.069 -3.013 33.349 1.00 95.50 88 THR A N 1
ATOM 715 C CA . THR A 1 88 ? -9.816 -2.524 34.522 1.00 95.50 88 THR A CA 1
ATOM 716 C C . THR A 1 88 ? -10.895 -3.510 34.953 1.00 95.50 88 THR A C 1
ATOM 718 O O . THR A 1 88 ? -11.457 -4.237 34.136 1.00 95.50 88 THR A O 1
ATOM 721 N N . GLU A 1 89 ? -11.234 -3.505 36.239 1.00 92.81 89 GLU A N 1
ATOM 722 C CA . GLU A 1 89 ? -12.341 -4.296 36.787 1.00 92.81 89 GLU A CA 1
ATOM 723 C C . GLU A 1 89 ? -13.687 -3.562 36.687 1.00 92.81 89 GLU A C 1
ATOM 725 O O . GLU A 1 89 ? -14.746 -4.190 36.549 1.00 92.81 89 GLU A O 1
ATOM 730 N N . GLU A 1 90 ? -13.649 -2.227 36.693 1.00 92.44 90 GLU A N 1
ATOM 731 C CA . GLU A 1 90 ? -14.823 -1.361 36.635 1.00 92.44 90 GLU A CA 1
ATOM 732 C C . GLU A 1 90 ? -15.043 -0.819 35.224 1.00 92.44 90 GLU A C 1
ATOM 734 O O . GLU A 1 90 ? -14.120 -0.331 34.570 1.00 92.44 90 GLU A O 1
ATOM 739 N N . LEU A 1 91 ? -16.292 -0.893 34.760 1.00 93.69 91 LEU A N 1
ATOM 740 C CA . LEU A 1 91 ? -16.701 -0.413 33.446 1.00 93.69 91 LEU A CA 1
ATOM 741 C C . LEU A 1 91 ? -17.641 0.778 33.602 1.00 93.69 91 LEU A C 1
ATOM 743 O O . LEU A 1 91 ? -18.650 0.693 34.300 1.00 93.69 91 LEU A O 1
ATOM 747 N N . THR A 1 92 ? -17.341 1.872 32.905 1.00 94.94 92 THR A N 1
ATOM 748 C CA . THR A 1 92 ? -18.179 3.076 32.905 1.00 94.94 92 THR A CA 1
ATOM 749 C C . THR A 1 92 ? -18.800 3.326 31.534 1.00 94.94 92 THR A C 1
ATOM 751 O O . THR A 1 92 ? -18.277 2.912 30.497 1.00 94.94 92 THR A O 1
ATOM 754 N N . THR A 1 93 ? -19.909 4.066 31.501 1.00 93.88 93 THR A N 1
ATOM 755 C CA . THR A 1 93 ? -20.541 4.479 30.238 1.00 93.88 93 THR A CA 1
ATOM 756 C C . THR A 1 93 ? -19.604 5.332 29.378 1.00 93.88 93 THR A C 1
ATOM 758 O O . THR A 1 93 ? -19.627 5.213 28.156 1.00 93.88 93 THR A O 1
ATOM 761 N N . ALA A 1 94 ? -18.749 6.156 29.995 1.00 95.75 94 ALA A N 1
ATOM 762 C CA . ALA A 1 94 ? -17.761 6.959 29.276 1.00 95.75 94 ALA A CA 1
ATOM 763 C C . ALA A 1 94 ? -16.764 6.072 28.511 1.00 95.75 94 ALA A C 1
ATOM 765 O O . ALA A 1 94 ? -16.538 6.291 27.323 1.00 95.75 94 ALA A O 1
ATOM 766 N N . MET A 1 95 ? -16.267 5.011 29.154 1.00 95.69 95 MET A N 1
ATOM 767 C CA . MET A 1 95 ? -15.382 4.031 28.518 1.00 95.69 95 MET A CA 1
ATOM 768 C C . MET A 1 95 ? -16.061 3.282 27.370 1.00 95.69 95 MET A C 1
ATOM 770 O O . MET A 1 95 ? -15.417 2.971 26.377 1.00 95.69 95 MET A O 1
ATOM 774 N N . LEU A 1 96 ? -17.364 2.999 27.467 1.00 96.38 96 LEU A N 1
ATOM 775 C CA . LEU A 1 96 ? -18.110 2.388 26.363 1.00 96.38 96 LEU A CA 1
ATOM 776 C C . LEU A 1 96 ? -18.201 3.323 25.152 1.00 96.38 96 LEU A C 1
ATOM 778 O O . LEU A 1 96 ? -18.031 2.883 24.015 1.00 96.38 96 LEU A O 1
ATOM 782 N N . VAL A 1 97 ? -18.461 4.611 25.379 1.00 97.56 97 VAL A N 1
ATOM 783 C CA . VAL A 1 97 ? -18.505 5.612 24.302 1.00 97.56 97 VAL A CA 1
ATOM 784 C C . VAL A 1 97 ? -17.135 5.757 23.640 1.00 97.56 97 VAL A C 1
ATOM 786 O O . VAL A 1 97 ? -17.055 5.784 22.413 1.00 97.56 97 VAL A O 1
ATOM 789 N N . GLU A 1 98 ? -16.069 5.789 24.436 1.00 97.31 98 GLU A N 1
ATOM 790 C CA . GLU A 1 98 ? -14.690 5.837 23.949 1.00 97.31 98 GLU A CA 1
ATOM 791 C C . GLU A 1 98 ? -14.310 4.564 23.173 1.00 97.31 98 GLU A C 1
ATOM 793 O O . GLU A 1 98 ? -13.866 4.637 22.028 1.00 97.31 98 GLU A O 1
ATOM 798 N N . ALA A 1 99 ? -14.578 3.379 23.726 1.00 97.06 99 ALA A N 1
ATOM 799 C CA . ALA A 1 99 ? -14.326 2.114 23.042 1.00 97.06 99 ALA A CA 1
ATOM 800 C C . ALA A 1 99 ? -15.064 2.033 21.698 1.00 97.06 99 ALA A C 1
ATOM 802 O O . ALA A 1 99 ? -14.515 1.571 20.697 1.00 97.06 99 ALA A O 1
ATOM 803 N N . ALA A 1 100 ? -16.312 2.507 21.644 1.00 97.25 100 ALA A N 1
ATOM 804 C CA . ALA A 1 100 ? -17.117 2.509 20.428 1.00 97.25 100 ALA A CA 1
ATOM 805 C C . ALA A 1 100 ? -16.550 3.415 19.315 1.00 97.25 100 ALA A C 1
ATOM 807 O O . ALA A 1 100 ? -16.877 3.193 18.140 1.00 97.25 100 ALA A O 1
ATOM 808 N N . SER A 1 101 ? -15.705 4.392 19.655 1.00 97.00 101 SER A N 1
ATOM 809 C CA . SER A 1 101 ? -15.058 5.308 18.711 1.00 97.00 101 SER A CA 1
ATOM 810 C C . SER A 1 101 ? -13.603 4.951 18.387 1.00 97.00 101 SER A C 1
ATOM 812 O O . SER A 1 101 ? -12.993 5.645 17.577 1.00 97.00 101 SER A O 1
ATOM 814 N N . LEU A 1 102 ? -13.062 3.852 18.932 1.00 96.94 102 LEU A N 1
ATOM 815 C CA . LEU A 1 102 ? -11.684 3.426 18.668 1.00 96.94 102 LEU A CA 1
ATOM 816 C C . LEU A 1 102 ? -11.385 3.302 17.166 1.00 96.94 102 LEU A C 1
ATOM 818 O O . LEU A 1 102 ? -12.092 2.615 16.411 1.00 96.94 102 LEU A O 1
ATOM 822 N N . GLU A 1 103 ? -10.272 3.908 16.752 1.00 95.75 103 GLU A N 1
ATOM 823 C CA . GLU A 1 103 ? -9.677 3.644 15.447 1.00 95.75 103 GLU A CA 1
ATOM 824 C C . GLU A 1 103 ? -9.028 2.259 15.476 1.00 95.75 103 GLU A C 1
ATOM 826 O O . GLU A 1 103 ? -8.071 2.017 16.218 1.00 95.75 103 GLU A O 1
ATOM 831 N N . THR A 1 104 ? -9.580 1.340 14.686 1.00 95.31 104 THR A N 1
ATOM 832 C CA . THR A 1 104 ? -9.099 -0.045 14.604 1.00 95.31 104 THR A CA 1
ATOM 833 C C . THR A 1 104 ? -8.103 -0.233 13.482 1.00 95.31 104 THR A C 1
ATOM 835 O O . THR A 1 104 ? -7.390 -1.226 13.488 1.00 95.31 104 THR A O 1
ATOM 838 N N . ARG A 1 105 ? -8.066 0.680 12.510 1.00 94.62 105 ARG A N 1
ATOM 839 C CA . ARG A 1 105 ? -7.119 0.655 11.408 1.00 94.62 105 ARG A CA 1
ATOM 840 C C . ARG A 1 105 ? -5.866 1.418 11.827 1.00 94.62 105 ARG A C 1
ATOM 842 O O . ARG A 1 105 ? -5.839 2.644 11.798 1.00 94.62 105 ARG A O 1
ATOM 849 N N . ILE A 1 106 ? -4.836 0.682 12.213 1.00 92.69 106 ILE A N 1
ATOM 850 C CA . ILE A 1 106 ? -3.566 1.227 12.700 1.00 92.69 106 ILE A CA 1
ATOM 851 C C . ILE A 1 106 ? -2.484 1.132 11.625 1.00 92.69 106 ILE A C 1
ATOM 853 O O . ILE A 1 106 ? -2.568 0.293 10.726 1.00 92.69 106 ILE A O 1
ATOM 857 N N . GLU A 1 107 ? -1.481 2.008 11.686 1.00 91.44 107 GLU A N 1
ATOM 858 C CA . GLU A 1 107 ? -0.319 1.919 10.799 1.00 91.44 107 GLU A CA 1
ATOM 859 C C . GLU A 1 107 ? 0.512 0.677 11.123 1.00 91.44 107 GLU A C 1
ATOM 861 O O . GLU A 1 107 ? 0.716 0.320 12.281 1.00 91.44 107 GLU A O 1
ATOM 866 N N . ASN A 1 108 ? 0.978 0.003 10.077 1.00 90.44 108 ASN A N 1
ATOM 867 C CA . ASN A 1 108 ? 1.887 -1.122 10.200 1.00 90.44 108 ASN A CA 1
ATOM 868 C C . ASN A 1 108 ? 3.327 -0.608 10.240 1.00 90.44 108 ASN A C 1
ATOM 870 O O . ASN A 1 108 ? 3.863 -0.205 9.211 1.00 90.44 108 ASN A O 1
ATOM 874 N N . GLU A 1 109 ? 3.967 -0.663 11.404 1.00 89.25 109 GLU A N 1
ATOM 875 C CA . GLU A 1 109 ? 5.360 -0.223 11.580 1.00 89.25 109 GLU A CA 1
ATOM 876 C C . GLU A 1 109 ? 6.356 -1.027 10.731 1.00 89.25 109 GLU A C 1
ATOM 878 O O . GLU A 1 109 ? 7.413 -0.525 10.360 1.00 89.25 109 GLU A O 1
ATOM 883 N N . ASN A 1 110 ? 6.001 -2.261 10.362 1.00 87.38 110 ASN A N 1
ATOM 884 C CA . ASN A 1 110 ? 6.825 -3.124 9.518 1.00 87.38 110 ASN A CA 1
ATOM 885 C C . ASN A 1 110 ? 6.563 -2.920 8.017 1.00 87.38 110 ASN A C 1
ATOM 887 O O . ASN A 1 110 ? 7.133 -3.636 7.188 1.00 87.38 110 ASN A O 1
ATOM 891 N N . PHE A 1 111 ? 5.685 -1.984 7.643 1.00 89.31 111 PHE A N 1
ATOM 892 C CA . PHE A 1 111 ? 5.374 -1.718 6.245 1.00 89.31 111 PHE A CA 1
ATOM 893 C C . PHE A 1 111 ? 6.584 -1.127 5.526 1.00 89.31 111 PHE A C 1
ATOM 895 O O . PHE A 1 111 ? 7.068 -0.047 5.862 1.00 89.31 111 PHE A O 1
ATOM 902 N N . VAL A 1 112 ? 7.015 -1.803 4.461 1.00 89.38 112 VAL A N 1
ATOM 903 C CA . VAL A 1 112 ? 8.038 -1.282 3.556 1.00 89.38 112 VAL A CA 1
ATOM 904 C C . VAL A 1 112 ? 7.435 -1.166 2.159 1.00 89.38 112 VAL A C 1
ATOM 906 O O . VAL A 1 112 ?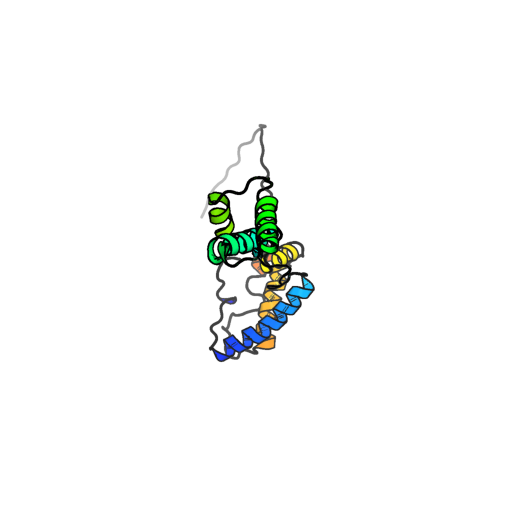 7.075 -2.189 1.560 1.00 89.38 112 VAL A O 1
ATOM 909 N N . PRO A 1 113 ? 7.348 0.047 1.583 1.00 90.69 113 PRO A N 1
ATOM 910 C CA . PRO A 1 113 ? 6.870 0.227 0.222 1.00 90.69 113 PRO A CA 1
ATOM 911 C C . PRO A 1 113 ? 7.663 -0.626 -0.775 1.00 90.69 113 PRO A C 1
ATOM 913 O O . PRO A 1 113 ? 8.895 -0.654 -0.747 1.00 90.69 113 PRO A O 1
ATOM 916 N N . HIS A 1 114 ? 6.962 -1.270 -1.715 1.00 91.38 114 HIS A N 1
ATOM 917 C CA . HIS A 1 114 ? 7.580 -2.082 -2.772 1.00 91.38 114 HIS A CA 1
ATOM 918 C C . HIS A 1 114 ? 8.742 -1.352 -3.464 1.00 91.38 114 HIS A C 1
ATOM 920 O O . HIS A 1 114 ? 9.850 -1.879 -3.543 1.00 91.38 114 HIS A O 1
ATOM 926 N N . ALA A 1 115 ? 8.493 -0.122 -3.925 1.00 91.25 115 ALA A N 1
ATOM 927 C CA . ALA A 1 115 ? 9.483 0.672 -4.646 1.00 91.25 115 ALA A CA 1
ATOM 928 C C . ALA A 1 115 ? 10.717 0.973 -3.786 1.00 91.25 115 ALA A C 1
ATOM 930 O O . ALA A 1 115 ? 11.837 0.896 -4.280 1.00 91.25 115 ALA A O 1
ATOM 931 N N . GLU A 1 116 ? 10.525 1.260 -2.498 1.00 92.88 116 GLU A N 1
ATOM 932 C CA . GLU A 1 116 ? 11.629 1.507 -1.573 1.00 92.88 116 GLU A CA 1
ATOM 933 C C . GLU A 1 116 ? 12.495 0.257 -1.405 1.00 92.88 116 GLU A C 1
ATOM 935 O O . GLU A 1 116 ? 13.717 0.331 -1.537 1.00 92.88 116 GLU A O 1
ATOM 940 N N . LYS A 1 117 ? 11.869 -0.909 -1.196 1.00 93.81 117 LYS A N 1
ATOM 941 C CA . LYS A 1 117 ? 12.589 -2.182 -1.089 1.00 93.81 117 LYS A CA 1
ATOM 942 C C . LYS A 1 117 ? 13.381 -2.484 -2.360 1.00 93.81 117 LYS A C 1
ATOM 944 O O . LYS A 1 117 ? 14.555 -2.827 -2.262 1.00 93.81 117 LYS A O 1
ATOM 949 N N . VAL A 1 118 ? 12.778 -2.313 -3.537 1.00 95.00 118 VAL A N 1
ATOM 950 C CA . VAL A 1 118 ? 13.463 -2.514 -4.824 1.00 95.00 118 VAL A CA 1
ATOM 951 C C . VAL A 1 118 ? 14.648 -1.556 -4.966 1.00 95.00 118 VAL A C 1
ATOM 953 O O . VAL A 1 118 ? 15.755 -2.005 -5.247 1.00 95.00 118 VAL A O 1
ATOM 956 N N . VAL A 1 119 ? 14.461 -0.256 -4.717 1.00 94.75 119 VAL A N 1
ATOM 957 C CA . VAL A 1 119 ? 15.536 0.747 -4.831 1.00 94.75 119 VAL A CA 1
ATOM 958 C C . VAL A 1 119 ? 16.688 0.450 -3.876 1.00 94.75 119 VAL A C 1
ATOM 960 O O . VAL A 1 119 ? 17.840 0.492 -4.303 1.00 94.75 119 VAL A O 1
ATOM 963 N N . ARG A 1 120 ? 16.403 0.098 -2.617 1.00 94.94 120 ARG A N 1
ATOM 964 C CA . ARG A 1 120 ? 17.431 -0.277 -1.635 1.00 94.94 120 ARG A CA 1
ATOM 965 C C . ARG A 1 120 ? 18.296 -1.433 -2.145 1.00 94.94 120 ARG A C 1
ATOM 967 O O . ARG A 1 120 ? 19.511 -1.299 -2.201 1.00 94.94 120 ARG A O 1
ATOM 974 N N . MET A 1 121 ? 17.668 -2.507 -2.623 1.00 95.00 121 MET A N 1
ATOM 975 C CA . MET A 1 121 ? 18.380 -3.663 -3.184 1.00 95.00 121 MET A CA 1
ATOM 976 C C . MET A 1 121 ? 19.146 -3.324 -4.476 1.00 95.00 121 MET A C 1
ATOM 978 O O . MET A 1 121 ? 20.180 -3.920 -4.768 1.00 95.00 121 MET A O 1
ATOM 982 N N . LEU A 1 122 ? 18.649 -2.385 -5.290 1.00 95.38 122 LEU A N 1
ATOM 983 C CA . LEU A 1 122 ? 19.341 -1.930 -6.501 1.00 95.38 122 LEU A CA 1
ATOM 984 C C . LEU A 1 122 ? 20.578 -1.087 -6.185 1.00 95.38 122 LEU A C 1
ATOM 986 O O . LEU A 1 122 ? 21.555 -1.164 -6.927 1.00 95.38 122 LEU A O 1
ATOM 990 N N . LEU A 1 123 ? 20.551 -0.299 -5.109 1.00 94.44 123 LEU A N 1
ATOM 991 C CA . LEU A 1 123 ? 21.690 0.510 -4.667 1.00 94.44 123 LEU A CA 1
ATOM 992 C C . LEU A 1 123 ? 22.871 -0.349 -4.191 1.00 94.44 123 LEU A C 1
ATOM 994 O O . LEU A 1 123 ? 24.016 0.074 -4.317 1.00 94.44 123 LEU A O 1
ATOM 998 N N . GLU A 1 124 ? 22.610 -1.567 -3.717 1.00 94.00 124 GLU A N 1
ATOM 999 C CA . GLU A 1 124 ? 23.642 -2.540 -3.329 1.00 94.00 124 GLU A CA 1
ATOM 1000 C C . GLU A 1 124 ? 24.349 -3.179 -4.541 1.00 94.00 124 GLU A C 1
ATOM 1002 O O . GLU A 1 124 ? 25.428 -3.759 -4.412 1.00 94.00 124 GLU A O 1
ATOM 1007 N N . ARG A 1 125 ? 23.767 -3.077 -5.745 1.00 93.25 125 ARG A N 1
ATOM 1008 C CA . ARG A 1 125 ? 24.309 -3.670 -6.976 1.00 93.25 125 ARG A CA 1
ATOM 1009 C C . ARG A 1 125 ? 25.094 -2.633 -7.781 1.00 93.25 125 ARG A C 1
ATOM 1011 O O . ARG A 1 125 ? 24.633 -1.514 -8.011 1.00 93.25 125 ARG A O 1
ATOM 1018 N N . LYS A 1 126 ? 26.242 -3.031 -8.341 1.00 92.81 126 LYS A N 1
ATOM 1019 C CA . LYS A 1 126 ? 26.983 -2.191 -9.299 1.00 92.81 126 LYS A CA 1
ATOM 1020 C C . LYS A 1 126 ? 26.086 -1.845 -10.491 1.00 92.81 126 LYS A C 1
ATOM 1022 O O . LYS A 1 126 ? 25.575 -2.737 -11.163 1.00 92.81 126 LYS A O 1
ATOM 1027 N N . ASN A 1 127 ? 25.924 -0.549 -10.762 1.00 90.81 127 ASN A N 1
ATOM 1028 C CA . ASN A 1 127 ? 25.029 -0.019 -11.796 1.00 90.81 127 ASN A CA 1
ATOM 1029 C C . ASN A 1 127 ? 23.561 -0.471 -11.653 1.00 90.81 127 ASN A C 1
ATOM 1031 O O . ASN A 1 127 ? 22.833 -0.430 -12.640 1.00 90.81 127 ASN A O 1
ATOM 1035 N N . GLY A 1 128 ? 23.101 -0.900 -10.469 1.00 92.88 128 GLY A N 1
ATOM 1036 C CA . GLY A 1 128 ? 21.784 -1.526 -10.309 1.00 92.88 128 GLY A CA 1
ATOM 1037 C C . GLY A 1 128 ? 20.636 -0.655 -10.815 1.00 92.88 128 GLY A C 1
ATOM 1038 O O . GLY A 1 128 ? 19.839 -1.110 -11.630 1.00 92.88 128 GLY A O 1
ATOM 1039 N N . LEU A 1 129 ? 20.608 0.620 -10.423 1.00 92.06 129 LEU A N 1
ATOM 1040 C CA . LEU A 1 129 ? 19.602 1.580 -10.890 1.00 92.06 129 LEU A CA 1
ATOM 1041 C C . LEU A 1 129 ? 19.638 1.796 -12.411 1.00 92.06 129 LEU A C 1
ATOM 1043 O O . LEU A 1 129 ? 18.592 1.790 -13.052 1.00 92.06 129 LEU A O 1
ATOM 1047 N N . ILE A 1 130 ? 20.835 1.925 -12.990 1.00 91.56 130 ILE A N 1
ATOM 1048 C CA . ILE A 1 130 ? 21.020 2.107 -14.438 1.00 91.56 130 ILE A CA 1
ATOM 1049 C C . ILE A 1 130 ? 20.508 0.875 -15.192 1.00 91.56 130 ILE A C 1
ATOM 1051 O O . ILE A 1 130 ? 19.746 0.992 -16.147 1.00 91.56 130 ILE A O 1
ATOM 1055 N N . SER A 1 131 ? 20.898 -0.320 -14.752 1.00 93.50 131 SER A N 1
ATOM 1056 C CA . SER A 1 131 ? 20.465 -1.581 -15.359 1.00 93.50 131 SER A CA 1
ATOM 1057 C C . SER A 1 131 ? 18.955 -1.788 -15.226 1.00 93.50 131 SER A C 1
ATOM 1059 O O . SER A 1 131 ? 18.320 -2.300 -16.146 1.00 93.50 131 SER A O 1
ATOM 1061 N N . PHE A 1 132 ? 18.366 -1.365 -14.106 1.00 94.81 132 PHE A N 1
ATOM 1062 C CA . PHE A 1 132 ? 16.925 -1.435 -13.882 1.00 94.81 132 PHE A CA 1
ATOM 1063 C C . PHE A 1 132 ? 16.149 -0.497 -14.815 1.00 94.81 132 PHE A C 1
ATOM 1065 O O . PHE A 1 132 ? 15.181 -0.921 -15.440 1.00 94.81 132 PHE A O 1
ATOM 1072 N N . GLU A 1 133 ? 16.607 0.745 -14.975 1.00 92.31 133 GLU A N 1
ATOM 1073 C CA . GLU A 1 133 ? 16.049 1.708 -15.933 1.00 92.31 133 GLU A CA 1
ATOM 1074 C C . GLU A 1 133 ? 16.131 1.182 -17.376 1.00 92.31 133 GLU A C 1
ATOM 1076 O O . GLU A 1 133 ? 15.127 1.178 -18.092 1.00 92.31 133 GLU A O 1
ATOM 1081 N N . LYS A 1 134 ? 17.291 0.641 -17.786 1.00 93.56 134 LYS A N 1
ATOM 1082 C CA . LYS A 1 134 ? 17.453 -0.005 -19.101 1.00 93.56 134 LYS A CA 1
ATOM 1083 C C . LYS A 1 134 ? 16.466 -1.144 -19.306 1.00 93.56 134 LYS A C 1
ATOM 1085 O O . LYS A 1 134 ? 15.871 -1.236 -20.373 1.00 93.56 134 LYS A O 1
ATOM 1090 N N . ARG A 1 135 ? 16.279 -1.999 -18.294 1.00 95.69 135 ARG A N 1
ATOM 1091 C CA . ARG A 1 135 ? 15.339 -3.127 -18.362 1.00 95.69 135 ARG A CA 1
ATOM 1092 C C . ARG A 1 135 ? 13.917 -2.647 -18.641 1.00 95.69 135 ARG A C 1
ATOM 1094 O O . ARG A 1 135 ? 13.250 -3.235 -19.483 1.00 95.69 135 ARG A O 1
ATOM 1101 N N . TRP A 1 136 ? 13.471 -1.579 -17.984 1.00 95.25 136 TRP A N 1
ATOM 1102 C CA . TRP A 1 136 ? 12.148 -0.994 -18.220 1.00 95.25 136 TRP A CA 1
ATOM 1103 C C . TRP A 1 136 ? 12.006 -0.392 -19.619 1.00 95.25 136 TRP A C 1
ATOM 1105 O O . TRP A 1 136 ? 11.027 -0.666 -20.313 1.00 95.25 136 TRP A O 1
ATOM 1115 N N . ARG A 1 137 ? 13.003 0.374 -20.071 1.00 94.56 137 ARG A N 1
ATOM 1116 C CA . ARG A 1 137 ? 13.016 0.936 -21.430 1.00 94.56 137 ARG A CA 1
ATOM 1117 C C . ARG A 1 137 ? 13.021 -0.156 -22.501 1.00 94.56 137 ARG A C 1
ATOM 1119 O O . ARG A 1 137 ? 12.257 -0.074 -23.459 1.00 94.56 137 ARG A O 1
ATOM 1126 N N . GLN A 1 138 ? 13.837 -1.193 -22.324 1.00 95.88 138 GLN A N 1
ATOM 1127 C CA . GLN A 1 138 ? 13.891 -2.333 -23.238 1.00 95.88 138 GLN A CA 1
ATOM 1128 C C . GLN A 1 138 ? 12.570 -3.111 -23.238 1.00 95.88 138 GLN A C 1
ATOM 1130 O O . GLN A 1 138 ? 12.047 -3.418 -24.303 1.00 95.88 138 GLN A O 1
ATOM 1135 N N . HIS A 1 139 ? 11.974 -3.341 -22.064 1.00 96.94 139 HIS A N 1
ATOM 1136 C CA . HIS A 1 139 ? 10.667 -3.987 -21.949 1.00 96.94 139 HIS A CA 1
ATOM 1137 C C . HIS A 1 139 ? 9.586 -3.265 -22.759 1.00 96.94 139 HIS A C 1
ATOM 1139 O O . HIS A 1 139 ? 8.800 -3.921 -23.443 1.00 96.94 139 HIS A O 1
ATOM 1145 N N . PHE A 1 140 ? 9.558 -1.929 -22.723 1.00 95.62 140 PHE A N 1
ATOM 1146 C CA . PHE A 1 140 ? 8.630 -1.147 -23.540 1.00 95.62 140 PHE A CA 1
ATOM 1147 C C . PHE A 1 140 ? 8.837 -1.399 -25.040 1.00 95.62 140 PHE A C 1
ATOM 1149 O O . PHE A 1 140 ? 7.865 -1.646 -25.748 1.00 95.62 140 PHE A O 1
ATOM 1156 N N . LEU A 1 141 ? 10.083 -1.392 -25.531 1.00 95.69 141 LEU A N 1
ATOM 1157 C CA . LEU A 1 141 ? 10.371 -1.688 -26.940 1.00 95.69 141 LEU A CA 1
ATOM 1158 C C . LEU A 1 141 ? 9.908 -3.091 -27.341 1.00 95.69 141 LEU A C 1
ATOM 1160 O O . LEU A 1 141 ? 9.228 -3.246 -28.356 1.00 95.69 141 LEU A O 1
ATOM 1164 N N . ASP A 1 142 ? 10.254 -4.087 -26.528 1.00 97.31 142 ASP A N 1
ATOM 1165 C CA . ASP A 1 142 ? 9.992 -5.496 -26.819 1.00 97.31 142 ASP A CA 1
ATOM 1166 C C . ASP A 1 142 ? 8.490 -5.805 -26.818 1.00 97.31 142 ASP A C 1
ATOM 1168 O O . ASP A 1 142 ? 7.999 -6.557 -27.662 1.00 97.31 142 ASP A O 1
ATOM 1172 N N . SER A 1 143 ? 7.756 -5.220 -25.867 1.00 96.94 143 SER A N 1
ATOM 1173 C CA . SER A 1 143 ? 6.329 -5.487 -25.675 1.00 96.94 143 SER A CA 1
ATOM 1174 C C . SER A 1 143 ? 5.425 -4.641 -26.569 1.00 96.94 143 SER A C 1
ATOM 1176 O O . SER A 1 143 ? 4.432 -5.159 -27.076 1.00 96.94 143 SER A O 1
ATOM 1178 N N . MET A 1 144 ? 5.759 -3.365 -26.784 1.00 95.69 144 MET A N 1
ATOM 1179 C CA . MET A 1 144 ? 4.886 -2.427 -27.497 1.00 95.69 144 MET A CA 1
ATOM 1180 C C . MET A 1 144 ? 5.237 -2.250 -28.972 1.00 95.69 144 MET A C 1
ATOM 1182 O O . MET A 1 144 ? 4.387 -1.7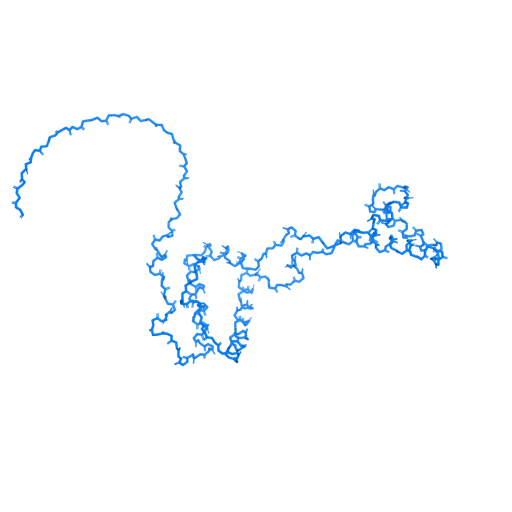70 -29.719 1.00 95.69 144 MET A O 1
ATOM 1186 N N . GLN A 1 145 ? 6.463 -2.589 -29.393 1.00 95.50 145 GLN A N 1
ATOM 1187 C CA . GLN A 1 145 ? 6.963 -2.410 -30.768 1.00 95.50 145 GLN A CA 1
ATOM 1188 C C . GLN A 1 145 ? 6.508 -1.073 -31.398 1.00 95.50 145 GLN A C 1
ATOM 1190 O O . GLN A 1 145 ? 5.817 -1.041 -32.424 1.00 95.50 145 GLN A O 1
ATOM 1195 N N . PRO A 1 146 ? 6.822 0.062 -30.746 1.00 93.75 146 PRO A N 1
ATOM 1196 C CA . PRO A 1 146 ? 6.245 1.356 -31.083 1.00 93.75 146 PRO A CA 1
ATOM 1197 C C . PRO A 1 146 ? 6.693 1.833 -32.469 1.00 93.75 146 PRO A C 1
ATOM 1199 O O . PRO A 1 146 ? 7.873 1.824 -32.808 1.00 93.75 146 PRO A O 1
ATOM 1202 N N . ARG A 1 147 ? 5.742 2.334 -33.263 1.00 91.44 147 ARG A N 1
ATOM 1203 C CA . ARG A 1 147 ? 5.999 2.805 -34.637 1.00 91.44 147 ARG A CA 1
ATOM 1204 C C . ARG A 1 147 ? 6.533 4.236 -34.726 1.00 91.44 147 ARG A C 1
ATOM 1206 O O . ARG A 1 147 ? 7.099 4.605 -35.748 1.00 91.44 147 ARG A O 1
ATOM 1213 N N . PHE A 1 148 ? 6.316 5.044 -33.687 1.00 89.94 148 PHE A N 1
ATOM 1214 C CA . PHE A 1 148 ? 6.530 6.498 -33.713 1.00 89.94 148 PHE A CA 1
ATOM 1215 C C . PHE A 1 148 ? 7.290 6.994 -32.478 1.00 89.94 148 PHE A C 1
ATOM 1217 O O . PHE A 1 148 ? 6.854 7.919 -31.795 1.00 89.94 148 PHE A O 1
ATOM 1224 N N . LEU A 1 149 ? 8.417 6.359 -32.156 1.00 90.81 149 LEU A N 1
ATOM 1225 C CA . LEU A 1 149 ? 9.283 6.855 -31.087 1.00 90.81 149 LEU A CA 1
ATOM 1226 C C . LEU A 1 149 ? 9.983 8.164 -31.485 1.00 90.81 149 LEU A C 1
ATOM 1228 O O . LEU A 1 149 ? 10.330 8.336 -32.657 1.00 90.81 149 LEU A O 1
ATOM 1232 N N . PRO A 1 150 ? 10.244 9.075 -30.526 1.00 89.00 150 PRO A N 1
ATOM 1233 C CA . PRO A 1 150 ? 11.067 10.249 -30.785 1.00 89.00 150 PRO A CA 1
ATOM 1234 C C . PRO A 1 150 ? 12.448 9.851 -31.346 1.00 89.00 150 PRO A C 1
ATOM 1236 O O . PRO A 1 150 ? 13.057 8.922 -30.813 1.00 89.00 150 PRO A O 1
ATOM 1239 N N . PRO A 1 151 ? 13.000 10.561 -32.352 1.00 85.94 151 PRO A N 1
ATOM 1240 C CA . PRO A 1 151 ? 14.242 10.161 -33.032 1.00 85.94 151 PRO A CA 1
ATOM 1241 C C . PRO A 1 151 ? 15.476 9.981 -32.136 1.00 85.94 151 PRO A C 1
ATOM 1243 O O . PRO A 1 151 ? 16.390 9.248 -32.492 1.00 85.94 151 PRO A O 1
ATOM 1246 N N . LEU A 1 152 ? 15.522 10.657 -30.984 1.00 86.31 152 LEU A N 1
ATOM 1247 C CA . LEU A 1 152 ? 16.635 10.582 -30.027 1.00 86.31 152 LEU A CA 1
ATOM 1248 C C . LEU A 1 152 ? 16.312 9.720 -28.800 1.00 86.31 152 LEU A C 1
ATOM 1250 O O . LEU A 1 152 ? 17.055 9.749 -27.814 1.00 86.31 152 LEU A O 1
ATOM 1254 N N . TRP A 1 153 ? 15.190 8.999 -28.817 1.00 90.62 153 TRP A N 1
ATOM 1255 C CA . TRP A 1 153 ? 14.839 8.078 -27.747 1.00 90.62 153 TRP A CA 1
ATOM 1256 C C . TRP A 1 153 ? 15.779 6.871 -27.781 1.00 90.62 153 TRP A C 1
ATOM 1258 O O . TRP A 1 153 ? 16.015 6.279 -28.831 1.00 90.62 153 TRP A O 1
ATOM 1268 N N . SER A 1 154 ? 16.348 6.514 -26.634 1.00 90.19 154 SER A N 1
ATOM 1269 C CA . SER A 1 154 ? 17.303 5.414 -26.525 1.00 90.19 154 SER A CA 1
ATOM 1270 C C . SER A 1 154 ? 17.217 4.777 -25.147 1.00 90.19 154 SER A C 1
ATOM 1272 O O . SER A 1 154 ? 17.057 5.473 -24.141 1.00 90.19 154 SER A O 1
ATOM 1274 N N . VAL A 1 155 ? 17.395 3.457 -25.107 1.00 91.50 155 VAL A N 1
ATOM 1275 C CA . VAL A 1 155 ? 17.504 2.682 -23.866 1.00 91.50 155 VAL A CA 1
ATOM 1276 C C . VAL A 1 155 ? 18.660 3.203 -23.006 1.00 91.50 155 VAL A C 1
ATOM 1278 O O . VAL A 1 155 ? 18.500 3.358 -21.797 1.00 91.50 155 VAL A O 1
ATOM 1281 N N . ASP A 1 156 ? 19.780 3.572 -23.630 1.00 88.50 156 ASP A N 1
ATOM 1282 C CA . ASP A 1 156 ? 21.015 3.997 -22.959 1.00 88.50 156 ASP A CA 1
ATOM 1283 C C . ASP A 1 156 ? 21.081 5.504 -22.646 1.00 88.50 156 ASP A C 1
ATOM 1285 O O . ASP A 1 156 ? 22.136 6.026 -22.258 1.00 88.50 156 ASP A O 1
ATOM 1289 N N . HIS A 1 157 ? 19.980 6.242 -22.836 1.00 81.69 157 HIS A N 1
ATOM 1290 C CA . HIS A 1 157 ? 19.981 7.688 -22.647 1.00 81.69 157 HIS A CA 1
ATOM 1291 C C . HIS A 1 157 ? 20.435 8.077 -21.227 1.00 81.69 157 HIS A C 1
ATOM 1293 O O . HIS A 1 157 ? 19.940 7.552 -20.233 1.00 81.69 157 HIS A O 1
ATOM 1299 N N . ASN A 1 158 ? 21.369 9.034 -21.143 1.00 71.75 158 ASN A N 1
ATOM 1300 C CA . ASN A 1 158 ? 21.929 9.618 -19.912 1.00 71.75 158 ASN A CA 1
ATOM 1301 C C . ASN A 1 158 ? 22.814 8.698 -19.032 1.00 71.75 158 ASN A C 1
ATOM 1303 O O . ASN A 1 158 ? 23.382 9.151 -18.033 1.00 71.75 158 ASN A O 1
ATOM 1307 N N . HIS A 1 159 ? 23.044 7.436 -19.408 1.00 74.06 159 HIS A N 1
ATOM 1308 C CA . HIS A 1 159 ? 23.801 6.494 -18.560 1.00 74.06 159 HIS A CA 1
ATOM 1309 C C . HIS A 1 159 ? 25.312 6.770 -18.504 1.00 74.06 159 HIS A C 1
ATOM 1311 O O . HIS A 1 159 ? 25.951 6.504 -17.487 1.00 74.06 159 HIS A O 1
ATOM 1317 N N . GLY A 1 160 ? 25.879 7.415 -19.530 1.00 60.28 160 GLY A N 1
ATOM 1318 C CA . GLY A 1 160 ? 27.283 7.864 -19.544 1.00 60.28 160 GLY A CA 1
ATOM 1319 C C . GLY A 1 160 ? 27.601 9.060 -18.626 1.00 60.28 160 GLY A C 1
ATOM 1320 O O . GLY A 1 160 ? 28.774 9.385 -18.413 1.00 60.28 160 GLY A O 1
ATOM 1321 N N . LYS A 1 161 ? 26.582 9.740 -18.080 1.00 57.84 161 LYS A N 1
ATOM 1322 C CA . LYS A 1 161 ? 26.751 10.818 -17.087 1.00 57.84 161 LYS A CA 1
ATOM 1323 C C . LYS A 1 161 ? 26.650 10.288 -15.652 1.00 57.84 161 LYS A C 1
ATOM 1325 O O . LYS A 1 161 ? 27.408 10.721 -14.791 1.00 57.84 161 LYS A O 1
ATOM 1330 N N . LEU A 1 162 ? 25.792 9.294 -15.414 1.00 54.34 162 LEU A N 1
ATOM 1331 C CA . LEU A 1 162 ? 25.589 8.667 -14.100 1.00 54.34 162 LEU A CA 1
ATOM 1332 C C . LEU A 1 162 ? 26.789 7.825 -13.633 1.00 54.34 162 LEU A C 1
ATOM 1334 O O . LEU A 1 162 ? 27.090 7.813 -12.444 1.00 54.34 162 LEU A O 1
ATOM 1338 N N . GLY A 1 163 ? 27.532 7.199 -14.553 1.00 49.56 163 GLY A N 1
ATOM 1339 C CA . GLY A 1 163 ? 28.745 6.434 -14.221 1.00 49.56 163 GLY A CA 1
ATOM 1340 C C . GLY A 1 163 ? 29.915 7.264 -13.665 1.00 49.56 163 GLY A C 1
ATOM 1341 O O . GLY A 1 163 ? 30.841 6.691 -13.103 1.00 49.56 163 GLY A O 1
ATOM 1342 N N . ARG A 1 164 ? 29.881 8.601 -13.795 1.00 46.34 164 ARG A N 1
ATOM 1343 C CA . ARG A 1 164 ? 30.925 9.517 -13.288 1.00 46.34 164 ARG A CA 1
ATOM 1344 C C . ARG A 1 164 ? 30.595 10.170 -11.941 1.00 46.34 164 ARG A C 1
ATOM 1346 O O . ARG A 1 164 ? 31.511 10.605 -11.258 1.00 46.34 164 ARG A O 1
ATOM 1353 N N . ASN A 1 165 ? 29.324 10.186 -11.534 1.00 42.22 165 ASN A N 1
ATOM 1354 C CA . ASN A 1 165 ? 28.870 10.863 -10.310 1.00 42.22 165 ASN A CA 1
ATOM 1355 C C . ASN A 1 165 ? 28.533 9.893 -9.159 1.00 42.22 165 ASN A C 1
ATOM 1357 O O . ASN A 1 165 ? 28.011 10.318 -8.135 1.00 42.22 165 ASN A O 1
ATOM 1361 N N . GLY A 1 166 ? 28.826 8.596 -9.310 1.00 41.88 166 GLY A N 1
ATOM 1362 C CA . GLY A 1 166 ? 28.599 7.558 -8.293 1.00 41.88 166 GLY A CA 1
ATOM 1363 C C . GLY A 1 166 ? 29.644 7.493 -7.171 1.00 41.88 166 GLY A C 1
ATOM 1364 O O . GLY A 1 166 ? 29.661 6.515 -6.430 1.00 41.88 166 GLY A O 1
ATOM 1365 N N . VAL A 1 167 ? 30.521 8.494 -7.039 1.00 39.19 167 VAL A N 1
ATOM 1366 C CA . VAL A 1 167 ? 31.357 8.646 -5.841 1.00 39.19 167 VAL A CA 1
ATOM 1367 C C . VAL A 1 167 ? 30.557 9.468 -4.841 1.00 39.19 167 VAL A C 1
ATOM 1369 O O . VAL A 1 167 ? 30.412 10.682 -4.978 1.00 39.19 167 VAL A O 1
ATOM 1372 N N . VAL A 1 168 ? 30.003 8.774 -3.851 1.00 38.66 168 VAL A N 1
ATOM 1373 C CA . VAL A 1 168 ? 29.464 9.374 -2.632 1.00 38.66 168 VAL A CA 1
ATOM 1374 C C . VAL A 1 168 ? 30.548 10.282 -2.048 1.00 38.66 168 VAL A C 1
ATOM 1376 O O . VAL A 1 168 ? 31.608 9.800 -1.654 1.00 38.66 168 VAL A O 1
ATOM 1379 N N . ARG A 1 169 ? 30.302 11.596 -2.013 1.00 34.81 169 ARG A N 1
ATOM 1380 C CA . ARG A 1 169 ? 31.089 12.511 -1.182 1.00 34.81 169 ARG A CA 1
ATOM 1381 C C . ARG A 1 169 ? 30.843 12.123 0.274 1.00 34.81 169 ARG A C 1
ATOM 1383 O O . ARG A 1 169 ? 29.779 12.406 0.818 1.00 34.81 169 ARG A O 1
ATOM 1390 N N . GLN A 1 170 ? 31.795 11.411 0.870 1.00 34.03 170 GLN A N 1
ATOM 1391 C CA . GLN A 1 170 ? 31.921 11.342 2.319 1.00 34.03 170 GLN A CA 1
ATOM 1392 C C . GLN A 1 170 ? 32.521 12.667 2.780 1.00 34.03 170 GLN A C 1
ATOM 1394 O O . GLN A 1 170 ? 33.737 12.804 2.845 1.00 34.03 170 GLN A O 1
ATOM 1399 N N . ASP A 1 171 ? 31.672 13.638 3.091 1.00 31.67 171 ASP A N 1
ATOM 1400 C CA . ASP A 1 171 ? 32.111 14.802 3.852 1.00 31.67 171 ASP A CA 1
ATOM 1401 C C . ASP A 1 171 ? 31.874 14.478 5.334 1.00 31.67 171 ASP A C 1
ATOM 1403 O O . ASP A 1 171 ? 30.795 14.716 5.875 1.00 31.67 171 ASP A O 1
ATOM 1407 N N . ASN A 1 172 ? 32.878 13.864 5.971 1.00 35.16 172 ASN A N 1
ATOM 1408 C CA . ASN A 1 172 ? 32.968 13.766 7.426 1.00 35.16 172 ASN A CA 1
ATOM 1409 C C . ASN A 1 172 ? 33.888 14.883 7.941 1.00 35.16 172 ASN A C 1
ATOM 1411 O O . ASN A 1 172 ? 34.986 15.099 7.430 1.00 35.16 172 ASN A O 1
ATOM 1415 N N . GLN A 1 173 ? 33.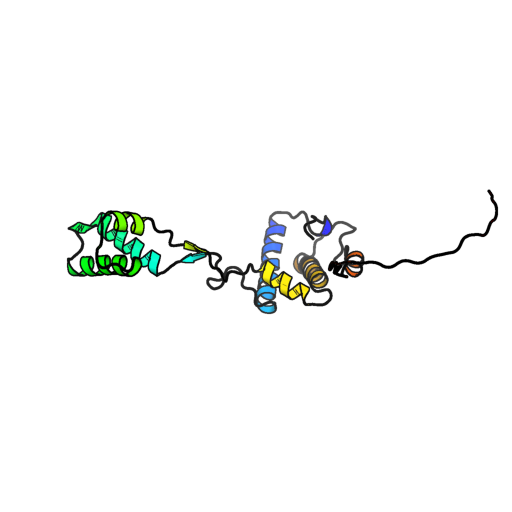386 15.604 8.940 1.00 35.88 173 GLN A N 1
ATOM 1416 C CA . GLN A 1 173 ? 33.982 16.762 9.604 1.00 35.88 173 GLN A CA 1
ATOM 1417 C C . GLN A 1 173 ? 35.279 16.427 10.358 1.00 35.88 173 GLN A C 1
ATOM 1419 O O . GLN A 1 173 ? 35.350 15.382 10.997 1.00 35.88 173 GLN A O 1
ATOM 1424 N N . ALA A 1 174 ? 36.226 17.376 10.387 1.00 30.28 174 ALA A N 1
ATOM 1425 C CA . ALA A 1 174 ? 36.724 18.049 11.603 1.00 30.28 174 ALA A CA 1
ATOM 1426 C C . ALA A 1 174 ? 38.200 18.488 11.488 1.00 30.28 174 ALA A C 1
ATOM 1428 O O . ALA A 1 174 ? 39.083 17.664 11.298 1.00 30.28 174 ALA A O 1
ATOM 1429 N N . GLY A 1 175 ? 38.426 19.789 11.709 1.00 26.33 175 GLY A N 1
ATOM 1430 C CA . GLY A 1 175 ? 39.418 20.305 12.661 1.00 26.33 175 GLY A CA 1
ATOM 1431 C C . GLY A 1 175 ? 40.917 20.244 12.335 1.00 26.33 175 GLY A C 1
ATOM 1432 O O . GLY A 1 175 ? 41.522 19.184 12.391 1.00 26.33 175 GLY A O 1
ATOM 1433 N N . GLY A 1 176 ? 41.523 21.435 12.249 1.00 25.00 176 GLY A N 1
ATOM 1434 C CA . GLY A 1 176 ? 42.704 21.754 13.064 1.00 25.00 176 GLY A CA 1
ATOM 1435 C C . GLY A 1 176 ? 44.065 21.792 12.367 1.00 25.00 176 GLY A C 1
ATOM 1436 O O . GLY A 1 176 ? 44.636 20.752 12.079 1.00 25.00 176 GLY A O 1
ATOM 1437 N N . ASP A 1 177 ? 44.562 23.021 12.189 1.00 28.55 177 ASP A N 1
ATOM 1438 C CA . ASP A 1 177 ? 45.953 23.502 12.273 1.00 28.55 177 ASP A CA 1
ATOM 1439 C C . ASP A 1 177 ? 47.125 22.595 11.841 1.00 28.55 177 ASP A C 1
ATOM 1441 O O . ASP A 1 177 ? 47.437 21.606 12.495 1.00 28.55 177 ASP A O 1
ATOM 1445 N N . GLN A 1 178 ? 47.927 23.065 10.871 1.00 27.86 178 GLN A N 1
ATOM 1446 C CA . GLN A 1 178 ? 49.222 23.728 11.141 1.00 27.86 178 GLN A CA 1
ATOM 1447 C C . GLN A 1 178 ? 49.926 24.222 9.850 1.00 27.86 178 GLN A C 1
ATOM 1449 O O . GLN A 1 178 ? 50.070 23.500 8.872 1.00 27.86 178 GLN A O 1
ATOM 1454 N N . VAL A 1 179 ? 50.282 25.511 9.920 1.00 31.14 179 VAL A N 1
ATOM 1455 C CA . VAL A 1 179 ? 51.385 26.345 9.379 1.00 31.14 179 VAL A CA 1
ATOM 1456 C C . VAL A 1 179 ? 52.512 25.821 8.454 1.00 31.14 179 VAL A C 1
ATOM 1458 O O . VAL A 1 179 ? 52.889 24.660 8.475 1.00 31.14 179 VAL A O 1
ATOM 1461 N N . GLU A 1 180 ? 53.127 26.833 7.801 1.00 28.42 180 GLU A N 1
ATOM 1462 C CA . GLU A 1 180 ? 54.387 26.923 7.015 1.00 28.42 180 GLU A CA 1
ATOM 1463 C C . GLU A 1 180 ? 54.241 26.683 5.496 1.00 28.42 180 GLU A C 1
ATOM 1465 O O . GLU A 1 180 ? 53.649 25.707 5.068 1.00 28.42 180 GLU A O 1
ATOM 1470 N N . GLY A 1 181 ? 54.714 27.514 4.559 1.00 26.36 181 GLY A N 1
ATOM 1471 C CA . GLY A 1 181 ? 55.568 28.701 4.584 1.00 26.36 181 GLY A CA 1
ATOM 1472 C C . GLY A 1 181 ? 56.494 28.688 3.349 1.00 26.36 181 GLY A C 1
ATOM 1473 O O . GLY A 1 181 ? 57.234 27.729 3.185 1.00 26.36 181 GLY A O 1
ATOM 1474 N N . LEU A 1 182 ? 56.487 29.780 2.560 1.00 28.19 182 LEU A N 1
ATOM 1475 C CA . LEU A 1 182 ? 57.466 30.172 1.509 1.00 28.19 182 LEU A CA 1
ATOM 1476 C C . LEU A 1 182 ? 57.384 29.386 0.167 1.00 28.19 182 LEU A C 1
ATOM 1478 O O . LEU A 1 182 ? 57.074 28.207 0.152 1.00 28.19 182 LEU A O 1
ATOM 1482 N N . ASP A 1 183 ? 57.588 29.962 -1.024 1.00 31.58 183 ASP A N 1
ATOM 1483 C CA . ASP A 1 183 ? 58.422 31.110 -1.385 1.00 31.58 183 ASP A CA 1
ATOM 1484 C C . ASP A 1 183 ? 57.931 31.853 -2.654 1.00 31.58 183 ASP A C 1
ATOM 1486 O O . ASP A 1 183 ? 57.124 31.354 -3.442 1.00 31.58 183 ASP A O 1
ATOM 1490 N N . LYS A 1 184 ? 58.425 33.083 -2.806 1.00 33.00 184 LYS A N 1
ATOM 1491 C CA . LYS A 1 184 ? 58.164 34.057 -3.870 1.00 33.00 184 LYS A CA 1
ATOM 1492 C C . LYS A 1 184 ? 59.055 33.833 -5.104 1.00 33.00 184 LYS A C 1
ATOM 1494 O O . LYS A 1 184 ? 60.146 33.296 -4.992 1.00 33.00 184 LYS A O 1
ATOM 1499 N N . ASN A 1 185 ? 58.619 34.462 -6.202 1.00 31.09 185 ASN A N 1
ATOM 1500 C CA . ASN A 1 185 ? 59.364 34.849 -7.412 1.00 31.09 185 ASN A CA 1
ATOM 1501 C C . ASN A 1 185 ? 59.656 33.744 -8.444 1.00 31.09 185 ASN A C 1
ATOM 1503 O O . ASN A 1 185 ? 60.437 32.840 -8.198 1.00 31.09 185 ASN A O 1
ATOM 1507 N N . ASP A 1 186 ? 59.131 33.898 -9.666 1.00 34.09 186 ASP A N 1
ATOM 1508 C CA . ASP A 1 186 ? 59.894 34.639 -10.677 1.00 34.09 186 ASP A CA 1
ATOM 1509 C C . ASP A 1 186 ? 59.045 35.142 -11.858 1.00 34.09 186 ASP A C 1
ATOM 1511 O O . ASP A 1 186 ? 57.965 34.636 -12.166 1.00 34.09 186 ASP A O 1
ATOM 1515 N N . LEU A 1 187 ? 59.545 36.224 -12.453 1.00 33.66 187 LEU A N 1
ATOM 1516 C CA . LEU A 1 187 ? 58.980 37.020 -13.541 1.00 33.66 187 LEU A CA 1
ATOM 1517 C C . LEU A 1 187 ? 58.975 36.276 -14.895 1.00 33.66 187 LEU A C 1
ATOM 1519 O O . LEU A 1 187 ? 59.878 35.494 -15.146 1.00 33.66 187 LEU A O 1
ATOM 1523 N N . GLN A 1 188 ? 58.047 36.612 -15.813 1.00 39.81 188 GLN A N 1
ATOM 1524 C CA . GLN A 1 188 ? 58.292 37.462 -17.012 1.00 39.81 188 GLN A CA 1
ATOM 1525 C C . GLN A 1 188 ? 57.180 37.366 -18.100 1.00 39.81 188 GLN A C 1
ATOM 1527 O O . GLN A 1 188 ? 56.925 36.311 -18.661 1.00 39.81 188 GLN A O 1
ATOM 1532 N N . GLN A 1 189 ? 56.562 38.524 -18.395 1.00 36.06 189 GLN A N 1
ATOM 1533 C CA . GLN A 1 189 ? 56.325 39.161 -19.721 1.00 36.06 189 GLN A CA 1
ATOM 1534 C C . GLN A 1 189 ? 55.640 38.393 -20.905 1.00 36.06 189 GLN A C 1
ATOM 1536 O O . GLN A 1 189 ? 56.300 37.643 -21.608 1.00 36.06 189 GLN A O 1
ATOM 1541 N N . VAL A 1 190 ? 54.323 38.620 -21.143 1.00 36.38 190 VAL A N 1
ATOM 1542 C CA . VAL A 1 190 ? 53.647 39.531 -22.147 1.00 36.38 190 VAL A CA 1
ATOM 1543 C C . VAL A 1 190 ? 54.168 39.531 -23.624 1.00 36.38 190 VAL A C 1
ATOM 1545 O O . VAL A 1 190 ? 55.382 39.588 -23.775 1.00 36.38 190 VAL A O 1
ATOM 1548 N N . PRO A 1 191 ? 53.377 39.801 -24.711 1.00 44.78 191 PRO A N 1
ATOM 1549 C CA . PRO A 1 191 ? 52.065 39.340 -25.266 1.00 44.78 191 PRO A CA 1
ATOM 1550 C C . PRO A 1 191 ? 52.212 39.106 -26.829 1.00 44.78 191 PRO A C 1
ATOM 1552 O O . PRO A 1 191 ? 53.345 38.856 -27.248 1.00 44.78 191 PRO A O 1
ATOM 1555 N N . PRO A 1 192 ? 51.233 39.307 -27.754 1.00 58.59 192 PRO A N 1
ATOM 1556 C CA . PRO A 1 192 ? 49.759 39.332 -27.715 1.00 58.59 192 PRO A CA 1
ATOM 1557 C C . PRO A 1 192 ? 49.069 38.077 -28.274 1.00 58.59 192 PRO A C 1
ATOM 1559 O O . PRO A 1 192 ? 49.701 37.307 -29.030 1.00 58.59 192 PRO A O 1
#

pLDDT: mean 81.79, std 22.21, range [25.0, 98.0]

Radius of gyration: 31.47 Å; chains: 1; bounding box: 92×54×71 Å

Sequence (192 aa):
MKDHLSHDVLLLCTVCHQQTGYHDNRLRNEIVREFNAPLGSEDNAKFLEDPARRKARTAAKALLRDNNKIPAERKLELETQVKEYYNTEELTTAMLVEAASLETRIENENFVPHAEKVVRMLLERKNGLISFEKRWRQHFLDSMQPRFLPPLWSVDHNHGKLGRNGVVRQDNQAGGDQVEGLDKNDLQQVPP

Organism: Branchiostoma lanceolatum (NCBI:txid7740)

Secondary structure (DSSP, 8-state):
--S--GGG-----HHHHHHHHHHHHHHHHHHHHHTT--SS-GGG-SEEE-HHHHHHHHHHHHHHHHGGGS-HHHHHHHHHHHHHHHT-S---HHHHHHHHH---EEE-TT---HHHHHHHHHHTSTTHHHHHHHHHHHHHHHHH--SS--TT--TTTTHHHHTTS---------------------------